Protein AF-0000000087793304 (afdb_homodimer)

Sequence (376 aa):
MNSVDLSAFDTGDYNPHRGFFIRSLWFIINALLLQNPLNPSSKIKIIVLRLFGAKVGQGVVLKPSINVKYPWLIEIGDYSWIGEHAWLDSLVSIKIGNNACLSQGVYLCTGNHDWSDPAFGYLLKPIIIGDGVWVGARATVLPGITLASHSIVAAGSVISKDTEPYGIYAGNPAIYVKQRHIKSAGRIMNSVDLSAFDTGDYNPHRGFFIRSLWFIINALLLQNPLNPSSKIKIIVLRLFGAKVGQGVVLKPSINVKYPWLIEIGDYSWIGEHAWLDSLVSIKIGNNACLSQGVYLCTGNHDWSDPAFGYLLKPIIIGDGVWVGARATVLPGITLASHSIVAAGSVISKDTEPYGIYAGNPAIYVKQRHIKSAGRI

Solvent-accessible surface area (backbone atoms only — not comparable to full-atom values): 18100 Å² total; per-residue (Å²): 132,62,65,55,38,50,82,62,47,58,70,76,86,68,68,80,87,62,54,70,66,60,50,51,51,45,52,51,48,39,38,63,50,32,40,24,71,85,40,70,56,32,65,61,44,49,54,52,35,42,76,54,49,21,46,70,44,56,73,51,43,45,40,33,25,25,44,65,68,35,42,59,34,35,35,37,27,39,48,18,38,39,24,39,46,18,32,44,39,26,74,40,45,34,39,36,27,34,48,17,36,38,28,40,40,21,34,41,35,14,66,46,59,35,80,36,40,24,34,51,33,77,45,73,29,44,33,38,38,25,41,43,18,36,38,25,40,47,14,37,39,40,51,55,29,40,41,27,43,41,15,33,40,34,61,60,13,30,39,80,61,64,49,52,66,24,27,29,26,44,39,50,67,36,40,85,75,52,76,59,83,80,78,73,81,69,78,126,133,90,66,79,38,71,88,63,46,55,71,76,88,68,68,82,86,64,56,69,67,59,51,53,52,45,54,53,48,40,51,65,52,32,40,25,63,79,40,68,55,31,65,61,45,50,53,53,34,42,75,53,51,22,45,69,45,57,73,50,44,45,42,33,24,24,43,65,69,35,42,59,35,35,36,38,28,38,28,18,37,41,25,40,46,18,32,45,40,26,75,41,44,36,40,37,27,36,27,18,35,39,28,38,41,20,35,41,37,14,67,45,59,35,88,86,38,44,34,48,31,79,43,73,28,44,33,39,38,25,40,30,18,36,37,24,40,47,15,36,40,39,53,54,29,39,40,26,43,41,14,34,40,35,59,59,12,31,38,83,61,64,51,51,65,24,29,28,29,44,16,76,68,37,38,84,75,52,77,60,64,46,42,72,71,73,77,123

Nearest PDB structures (foldseek):
  3vbn-assembly1_E  TM=8.320E-01  e=3.849E-09  Bacillus cereus SJ1
  3vbp-assembly1_E  TM=8.388E-01  e=2.949E-08  Bacillus cereus SJ1
  3vbk-assembly1_E  TM=8.078E-01  e=9.035E-08  Bacillus cereus SJ1
  3vbm-assembly1_A  TM=8.382E-01  e=2.913E-07  Bacillus cereus SJ1
  3mqg-assembly1_B  TM=5.960E-01  e=5.099E-07  Bordetella petrii DSM 12804

pLDDT: mean 96.72, std 7.48, range [27.3, 99.0]

InterPro domains:
  IPR001451 Hexapeptide repeat [PF00132] (127-160)
  IPR011004 Trimeric LpxA-like superfamily [SSF51161] (19-181)
  IPR051159 Hexapeptide-repeat containing acetyltransferases [PTHR23416] (54-182)

Foldseek 3Di:
DDAADQVLADAPPQDLPDDPVLQVVVVVCQVPAAQDQVHADQVVVVVVLVVQQAAAEAQEGEGHREAERRSNQEYAEYNEYAEANEYHDPSHHEYAYAQEYEYAQEYEEQWAFDPVDSNGYIDGAYEYHYALEYEEHNEYEYHNEYEYANEYEYHPEYEDYYDDHQFYWYDDPTDTDDGHDDDDPPDD/DDAADQVLADAPPQDQPDDDVLQVVVVVCQVPAAQDQVHADQVVVVVVLVVQQAAAEALEEEGHREAERRSNQEYAEYNEYAEANEYHDPSHHEYAYALEYHYAQEYEEQWAFDPVDSNGYIDGAYEYHYALEYEEHNEYEYHNEYEYANEYEYHNEYEDYYDDHQFYWYHDPTDTDDGHDDDDPPDD

Radius of gyration: 21.65 Å; Cα contacts (8 Å, |Δi|>4): 1066; chains: 2; bounding box: 66×62×48 Å

Structure (mmCIF, N/CA/C/O backbone):
data_AF-0000000087793304-model_v1
#
loop_
_entity.id
_entity.type
_entity.pdbx_description
1 polymer 'Putative colanic acid biosynthesis acetyltransferase WcaF'
#
loop_
_atom_site.group_PDB
_atom_site.id
_atom_site.type_symbol
_atom_site.label_atom_id
_atom_site.label_alt_id
_atom_site.label_comp_id
_atom_site.label_asym_id
_atom_site.label_entity_id
_atom_site.label_seq_id
_atom_site.pdbx_PDB_ins_code
_atom_site.Cartn_x
_atom_site.Cartn_y
_atom_site.Cartn_z
_atom_site.occupancy
_atom_site.B_iso_or_equiv
_atom_site.auth_seq_id
_atom_site.auth_comp_id
_atom_site.auth_asym_id
_atom_site.auth_atom_id
_atom_site.pdbx_PDB_model_num
ATOM 1 N N . MET A 1 1 ? 18.031 1.744 23.672 1 85.38 1 MET A N 1
ATOM 2 C CA . MET A 1 1 ? 17.516 0.796 22.688 1 85.38 1 MET A CA 1
ATOM 3 C C . MET A 1 1 ? 18.125 1.052 21.312 1 85.38 1 MET A C 1
ATOM 5 O O . MET A 1 1 ? 18.453 2.191 20.969 1 85.38 1 MET A O 1
ATOM 9 N N . ASN A 1 2 ? 18.438 -0.044 20.609 1 91.81 2 ASN A N 1
ATOM 10 C CA . ASN A 1 2 ? 19.062 0.063 19.312 1 91.81 2 ASN A CA 1
ATOM 11 C C . ASN A 1 2 ? 18.141 0.735 18.297 1 91.81 2 ASN A C 1
ATOM 13 O O . ASN A 1 2 ? 16.922 0.761 18.484 1 91.81 2 ASN A O 1
ATOM 17 N N . SER A 1 3 ? 18.797 1.338 17.344 1 95.19 3 SER A N 1
ATOM 18 C CA . SER A 1 3 ? 18.031 2.104 16.375 1 95.19 3 SER A CA 1
ATOM 19 C C . SER A 1 3 ? 18.125 1.494 14.977 1 95.19 3 SER A C 1
ATOM 21 O O . SER A 1 3 ? 19.094 0.775 14.68 1 95.19 3 SER A O 1
ATOM 23 N N . VAL A 1 4 ? 17.141 1.76 14.109 1 96.25 4 VAL A N 1
ATOM 24 C CA . VAL A 1 4 ? 17.188 1.414 12.688 1 96.25 4 VAL A CA 1
ATOM 25 C C . VAL A 1 4 ? 18.016 2.445 11.93 1 96.25 4 VAL A C 1
ATOM 27 O O . VAL A 1 4 ? 18 3.635 12.258 1 96.25 4 VAL A O 1
ATOM 30 N N . ASP A 1 5 ? 18.75 2.041 10.961 1 96.69 5 ASP A N 1
ATOM 31 C CA . ASP A 1 5 ? 19.547 2.881 10.055 1 96.69 5 ASP A CA 1
ATOM 32 C C . ASP A 1 5 ? 19.281 2.514 8.602 1 96.69 5 ASP A C 1
ATOM 34 O O . ASP A 1 5 ? 19.938 1.619 8.055 1 96.69 5 ASP A O 1
ATOM 38 N N . LEU A 1 6 ? 18.406 3.26 7.969 1 96.62 6 LEU A N 1
ATOM 39 C CA . LEU A 1 6 ? 17.984 2.918 6.609 1 96.62 6 LEU A CA 1
ATOM 40 C C . LEU A 1 6 ? 19.094 3.252 5.609 1 96.62 6 LEU A C 1
ATOM 42 O O . LEU A 1 6 ? 19.062 2.77 4.473 1 96.62 6 LEU A O 1
ATOM 46 N N . SER A 1 7 ? 20.078 4.102 5.984 1 95.94 7 SER A N 1
ATOM 47 C CA . SER A 1 7 ? 21.203 4.387 5.109 1 95.94 7 SER A CA 1
ATOM 48 C C . SER A 1 7 ? 22.094 3.16 4.934 1 95.94 7 SER A C 1
ATOM 50 O O . SER A 1 7 ? 22.891 3.094 4 1 95.94 7 SER A O 1
ATOM 52 N N . ALA A 1 8 ? 21.953 2.199 5.855 1 95 8 ALA A N 1
ATOM 53 C CA . ALA A 1 8 ? 22.766 0.987 5.832 1 95 8 ALA A CA 1
ATOM 54 C C . ALA A 1 8 ? 22.062 -0.133 5.07 1 95 8 ALA A C 1
ATOM 56 O O . ALA A 1 8 ? 22.609 -1.235 4.941 1 95 8 ALA A O 1
ATOM 57 N N . PHE A 1 9 ? 20.938 0.071 4.512 1 95.06 9 PHE A N 1
ATOM 58 C CA . PHE A 1 9 ? 20.188 -0.951 3.789 1 95.06 9 PHE A CA 1
ATOM 59 C C . PHE A 1 9 ? 20.969 -1.422 2.561 1 95.06 9 PHE A C 1
ATOM 61 O O . PHE A 1 9 ? 21.531 -0.609 1.829 1 95.06 9 PHE A O 1
ATOM 68 N N . ASP A 1 10 ? 20.922 -2.727 2.406 1 89.5 10 ASP A N 1
ATOM 69 C CA . ASP A 1 10 ? 21.422 -3.355 1.188 1 89.5 10 ASP A CA 1
ATOM 70 C C . ASP A 1 10 ? 20.562 -4.559 0.799 1 89.5 10 ASP A C 1
ATOM 72 O O . ASP A 1 10 ? 19.953 -5.195 1.659 1 89.5 10 ASP A O 1
ATOM 76 N N . THR A 1 11 ? 20.562 -4.859 -0.452 1 89.5 11 THR A N 1
ATOM 77 C CA . THR A 1 11 ? 19.656 -5.887 -0.961 1 89.5 11 THR A CA 1
ATOM 78 C C . THR A 1 11 ? 20.219 -7.281 -0.691 1 89.5 11 THR A C 1
ATOM 80 O O . THR A 1 11 ? 19.562 -8.281 -0.964 1 89.5 11 THR A O 1
ATOM 83 N N . GLY A 1 12 ? 21.328 -7.305 -0.126 1 90.75 12 GLY A N 1
ATOM 84 C CA . GLY A 1 12 ? 21.938 -8.586 0.152 1 90.75 12 GLY A CA 1
ATOM 85 C C . GLY A 1 12 ? 22.062 -9.477 -1.073 1 90.75 12 GLY A C 1
ATOM 86 O O . GLY A 1 12 ? 22.578 -9.047 -2.109 1 90.75 12 GLY A O 1
ATOM 87 N N . ASP A 1 13 ? 21.562 -10.664 -0.943 1 90.75 13 ASP A N 1
ATOM 88 C CA . ASP A 1 13 ? 21.688 -11.633 -2.023 1 90.75 13 ASP A CA 1
ATOM 89 C C . ASP A 1 13 ? 20.453 -11.617 -2.924 1 90.75 13 ASP A C 1
ATOM 91 O O . ASP A 1 13 ? 20.266 -12.516 -3.746 1 90.75 13 ASP A O 1
ATOM 95 N N . TYR A 1 14 ? 19.688 -10.578 -2.799 1 93.88 14 TYR A N 1
ATOM 96 C CA . TYR A 1 14 ? 18.484 -10.508 -3.613 1 93.88 14 TYR A CA 1
ATOM 97 C C . TYR A 1 14 ? 18.828 -10.445 -5.098 1 93.88 14 TYR A C 1
ATOM 99 O O . TYR A 1 14 ? 19.719 -9.703 -5.5 1 93.88 14 TYR A O 1
ATOM 107 N N . ASN A 1 15 ? 18.125 -11.227 -5.887 1 93.81 15 ASN A N 1
ATOM 108 C CA . ASN A 1 15 ? 18.266 -11.289 -7.34 1 93.81 15 ASN A CA 1
ATOM 109 C C . ASN A 1 15 ? 16.906 -11.148 -8.031 1 93.81 15 ASN A C 1
ATOM 111 O O . ASN A 1 15 ? 16.078 -12.047 -7.953 1 93.81 15 ASN A O 1
ATOM 115 N N . PRO A 1 16 ? 16.719 -10.055 -8.75 1 94.94 16 PRO A N 1
ATOM 116 C CA . PRO A 1 16 ? 15.453 -9.875 -9.477 1 94.94 16 PRO A CA 1
ATOM 117 C C . PRO A 1 16 ? 15.344 -10.781 -10.703 1 94.94 16 PRO A C 1
ATOM 119 O O . PRO A 1 16 ? 14.297 -10.812 -11.359 1 94.94 16 PRO A O 1
ATOM 122 N N . HIS A 1 17 ? 16.359 -11.508 -11.078 1 96.69 17 HIS A N 1
ATOM 123 C CA . HIS A 1 17 ? 16.406 -12.57 -12.078 1 96.69 17 HIS A CA 1
ATOM 124 C C . HIS A 1 17 ? 16.5 -11.992 -13.492 1 96.69 17 HIS A C 1
ATOM 126 O O . HIS A 1 17 ? 16.672 -12.734 -14.461 1 96.69 17 HIS A O 1
ATOM 132 N N . ARG A 1 18 ? 16.266 -10.727 -13.711 1 97.56 18 ARG A N 1
ATOM 133 C CA . ARG A 1 18 ? 16.5 -10.047 -14.984 1 97.56 18 ARG A CA 1
ATOM 134 C C . ARG A 1 18 ? 17.344 -8.797 -14.797 1 97.56 18 ARG A C 1
ATOM 136 O O . ARG A 1 18 ? 17.344 -8.195 -13.727 1 97.56 18 ARG A O 1
ATOM 143 N N . GLY A 1 19 ? 18.031 -8.453 -15.891 1 96.94 19 GLY A N 1
ATOM 144 C CA . GLY A 1 19 ? 18.922 -7.305 -15.836 1 96.94 19 GLY A CA 1
ATOM 145 C C . GLY A 1 19 ? 18.188 -5.977 -15.859 1 96.94 19 GLY A C 1
ATOM 146 O O . GLY A 1 19 ? 16.969 -5.945 -16.016 1 96.94 19 GLY A O 1
ATOM 147 N N . PHE A 1 20 ? 19 -4.957 -15.703 1 96.31 20 PHE A N 1
ATOM 148 C CA . PHE A 1 20 ? 18.484 -3.594 -15.562 1 96.31 20 PHE A CA 1
ATOM 149 C C . PHE A 1 20 ? 17.656 -3.197 -16.781 1 96.31 20 PHE A C 1
ATOM 151 O O . PHE A 1 20 ? 16.594 -2.602 -16.641 1 96.31 20 PHE A O 1
ATOM 158 N N . PHE A 1 21 ? 18.062 -3.506 -17.891 1 97.69 21 PHE A N 1
ATOM 159 C CA . PHE A 1 21 ? 17.406 -3.072 -19.125 1 97.69 21 PHE A CA 1
ATOM 160 C C . PHE A 1 21 ? 16.031 -3.691 -19.25 1 97.69 21 PHE A C 1
ATOM 162 O O . PHE A 1 21 ? 15.055 -2.998 -19.547 1 97.69 21 PHE A O 1
ATOM 169 N N . ILE A 1 22 ? 15.945 -4.996 -18.969 1 98.25 22 ILE A N 1
ATOM 170 C CA . ILE A 1 22 ? 14.672 -5.691 -19.062 1 98.25 22 ILE A CA 1
ATOM 171 C C . ILE A 1 22 ? 13.719 -5.18 -18 1 98.25 22 ILE A C 1
ATOM 173 O O . ILE A 1 22 ? 12.523 -4.992 -18.25 1 98.25 22 ILE A O 1
ATOM 177 N N . ARG A 1 23 ? 14.281 -4.934 -16.844 1 97.94 23 ARG A N 1
ATOM 178 C CA . ARG A 1 23 ? 13.461 -4.422 -15.742 1 97.94 23 ARG A CA 1
ATOM 179 C C . ARG A 1 23 ? 12.945 -3.021 -16.062 1 97.94 23 ARG A C 1
ATOM 181 O O . ARG A 1 23 ? 11.789 -2.697 -15.758 1 97.94 23 ARG A O 1
ATOM 188 N N . SER A 1 24 ? 13.758 -2.188 -16.672 1 97.75 24 SER A N 1
ATOM 189 C CA . SER A 1 24 ? 13.352 -0.833 -17.031 1 97.75 24 SER A CA 1
ATOM 190 C C . SER A 1 24 ? 12.305 -0.851 -18.141 1 97.75 24 SER A C 1
ATOM 192 O O . SER A 1 24 ? 11.336 -0.09 -18.094 1 97.75 24 SER A O 1
ATOM 194 N N . LEU A 1 25 ? 12.547 -1.703 -19.109 1 98.31 25 LEU A N 1
ATOM 195 C CA . LEU A 1 25 ? 11.57 -1.841 -20.172 1 98.31 25 LEU A CA 1
ATOM 196 C C . LEU A 1 25 ? 10.219 -2.295 -19.625 1 98.31 25 LEU A C 1
ATOM 198 O O . LEU A 1 25 ? 9.18 -1.763 -20.016 1 98.31 25 LEU A O 1
ATOM 202 N N . TRP A 1 26 ? 10.289 -3.236 -18.734 1 98.56 26 TRP A N 1
ATOM 203 C CA . TRP A 1 26 ? 9.047 -3.703 -18.141 1 98.56 26 TRP A CA 1
ATOM 204 C C . TRP A 1 26 ? 8.359 -2.586 -17.359 1 98.56 26 TRP A C 1
ATOM 206 O O . TRP A 1 26 ? 7.137 -2.438 -17.422 1 98.56 26 TRP A O 1
ATOM 216 N N . PHE A 1 27 ? 9.148 -1.869 -16.641 1 98.38 27 PHE A N 1
ATOM 217 C CA . PHE A 1 27 ? 8.602 -0.76 -15.859 1 98.38 27 PHE A CA 1
ATOM 218 C C . PHE A 1 27 ? 7.746 0.144 -16.734 1 98.38 27 PHE A C 1
ATOM 220 O O . PHE A 1 27 ? 6.617 0.478 -16.375 1 98.38 27 PHE A O 1
ATOM 227 N N . ILE A 1 28 ? 8.18 0.501 -17.875 1 98.06 28 ILE A N 1
ATOM 228 C CA . ILE A 1 28 ? 7.496 1.394 -18.812 1 98.06 28 ILE A CA 1
ATOM 229 C C . ILE A 1 28 ? 6.27 0.695 -19.391 1 98.06 28 ILE A C 1
ATOM 231 O O . ILE A 1 28 ? 5.18 1.271 -19.422 1 98.06 28 ILE A O 1
ATOM 235 N N . ILE A 1 29 ? 6.43 -0.543 -19.812 1 98.31 29 ILE A N 1
ATOM 236 C CA . ILE A 1 29 ? 5.348 -1.303 -20.422 1 98.31 29 ILE A CA 1
ATOM 237 C C . ILE A 1 29 ? 4.23 -1.521 -19.406 1 98.31 29 ILE A C 1
ATOM 239 O O . ILE A 1 29 ? 3.049 -1.408 -19.75 1 98.31 29 ILE A O 1
ATOM 243 N N . ASN A 1 30 ? 4.66 -1.855 -18.188 1 98.44 30 ASN A N 1
ATOM 244 C CA . ASN A 1 30 ? 3.676 -2.02 -17.125 1 98.44 30 ASN A CA 1
ATOM 245 C C . ASN A 1 30 ? 2.844 -0.754 -16.922 1 98.44 30 ASN A C 1
ATOM 247 O O . ASN A 1 30 ? 1.617 -0.82 -16.844 1 98.44 30 ASN A O 1
ATOM 251 N N . ALA A 1 31 ? 3.477 0.34 -16.844 1 97.38 31 ALA A N 1
ATOM 252 C CA . ALA A 1 31 ? 2.809 1.622 -16.641 1 97.38 31 ALA A CA 1
ATOM 253 C C . ALA A 1 31 ? 1.866 1.942 -17.797 1 97.38 31 ALA A C 1
ATOM 255 O O . ALA A 1 31 ? 0.743 2.402 -17.578 1 97.38 31 ALA A O 1
ATOM 256 N N . LEU A 1 32 ? 2.188 1.629 -18.984 1 97.38 32 LEU A N 1
ATOM 257 C CA . LEU A 1 32 ? 1.468 2.064 -20.172 1 97.38 32 LEU A CA 1
ATOM 258 C C . LEU A 1 32 ? 0.336 1.101 -20.516 1 97.38 32 LEU A C 1
ATOM 260 O O . LEU A 1 32 ? -0.722 1.52 -20.984 1 97.38 32 LEU A O 1
ATOM 264 N N . LEU A 1 33 ? 0.544 -0.168 -20.219 1 97.56 33 LEU A N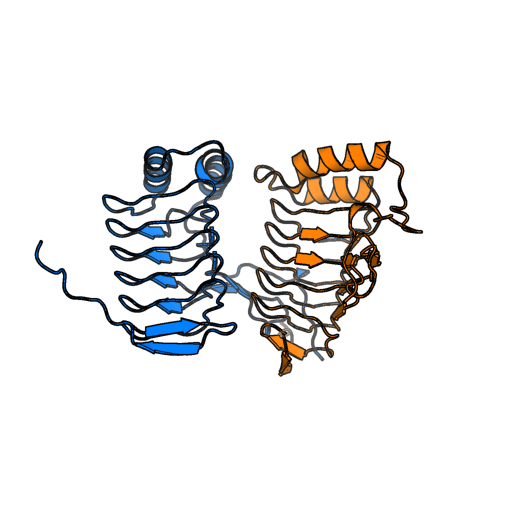 1
ATOM 265 C CA . LEU A 1 33 ? -0.394 -1.126 -20.797 1 97.56 33 LEU A CA 1
ATOM 266 C C . LEU A 1 33 ? -1.174 -1.846 -19.688 1 97.56 33 LEU A C 1
ATOM 268 O O . LEU A 1 33 ? -2.279 -2.336 -19.938 1 97.56 33 LEU A O 1
ATOM 272 N N . LEU A 1 34 ? -0.546 -2.012 -18.547 1 98.06 34 LEU A N 1
ATOM 273 C CA . LEU A 1 34 ? -1.256 -2.74 -17.5 1 98.06 34 LEU A CA 1
ATOM 274 C C . LEU A 1 34 ? -1.925 -1.776 -16.516 1 98.06 34 LEU A C 1
ATOM 276 O O . LEU A 1 34 ? -3.129 -1.874 -16.266 1 98.06 34 LEU A O 1
ATOM 280 N N . GLN A 1 35 ? -1.166 -0.821 -16.094 1 97.5 35 GLN A N 1
ATOM 281 C CA . GLN A 1 35 ? -1.684 0.086 -15.07 1 97.5 35 GLN A CA 1
ATOM 282 C C . GLN A 1 35 ? -2.59 1.147 -15.695 1 97.5 35 GLN A C 1
ATOM 284 O O . GLN A 1 35 ? -3.395 1.766 -14.992 1 97.5 35 GLN A O 1
ATOM 289 N N . ASN A 1 36 ? -2.498 1.395 -16.969 1 96 36 ASN A N 1
ATOM 290 C CA . ASN A 1 36 ? -3.277 2.42 -17.656 1 96 36 ASN A CA 1
ATOM 291 C C . ASN A 1 36 ? -4.75 2.029 -17.75 1 96 36 ASN A C 1
ATOM 293 O O . ASN A 1 36 ? -5.082 1.004 -18.359 1 96 36 ASN A O 1
ATOM 297 N N . PRO A 1 37 ? -5.625 2.879 -17.219 1 94.62 37 PRO A N 1
ATOM 298 C CA . PRO A 1 37 ? -7.051 2.539 -17.234 1 94.62 37 PRO A CA 1
ATOM 299 C C . PRO A 1 37 ? -7.656 2.596 -18.625 1 94.62 37 PRO A C 1
ATOM 301 O O . PRO A 1 37 ? -8.758 2.092 -18.844 1 94.62 37 PRO A O 1
ATOM 304 N N . LEU A 1 38 ? -7.039 3.115 -19.484 1 94.94 38 LEU A N 1
ATOM 305 C CA . LEU A 1 38 ? -7.562 3.252 -20.828 1 94.94 38 LEU A CA 1
ATOM 306 C C . LEU A 1 38 ? -7.465 1.931 -21.594 1 94.94 38 LEU A C 1
ATOM 308 O O . LEU A 1 38 ? -8.094 1.762 -22.641 1 94.94 38 LEU A O 1
ATOM 312 N N . ASN A 1 39 ? -6.672 0.965 -21.094 1 95.5 39 ASN A N 1
ATOM 313 C CA . ASN A 1 39 ? -6.539 -0.342 -21.734 1 95.5 39 ASN A CA 1
ATOM 314 C C . ASN A 1 39 ? -7.512 -1.355 -21.141 1 95.5 39 ASN A C 1
ATOM 316 O O . ASN A 1 39 ? -7.223 -1.969 -20.109 1 95.5 39 ASN A O 1
ATOM 320 N N . PRO A 1 40 ? -8.594 -1.603 -21.797 1 93.69 40 PRO A N 1
ATOM 321 C CA . PRO A 1 40 ? -9.562 -2.559 -21.25 1 93.69 40 PRO A CA 1
ATOM 322 C C . PRO A 1 40 ? -9.297 -3.992 -21.703 1 93.69 40 PRO A C 1
ATOM 324 O O . PRO A 1 40 ? -9.922 -4.93 -21.203 1 93.69 40 PRO A O 1
ATOM 327 N N . SER A 1 41 ? -8.383 -4.25 -22.562 1 97.38 41 SER A N 1
ATOM 328 C CA . SER A 1 41 ? -8.234 -5.539 -23.219 1 97.38 41 SER A CA 1
ATOM 329 C C . SER A 1 41 ? -7.438 -6.516 -22.359 1 97.38 41 SER A C 1
ATOM 331 O O . SER A 1 41 ? -6.25 -6.301 -22.109 1 97.38 41 SER A O 1
ATOM 333 N N . SER A 1 42 ? -7.996 -7.598 -21.984 1 98.12 42 SER A N 1
ATOM 334 C CA . SER A 1 42 ? -7.332 -8.703 -21.297 1 98.12 42 SER A CA 1
ATOM 335 C C . SER A 1 42 ? -6.309 -9.383 -22.188 1 98.12 42 SER A C 1
ATOM 337 O O . SER A 1 42 ? -5.219 -9.734 -21.75 1 98.12 42 SER A O 1
ATOM 339 N N . LYS A 1 43 ? -6.66 -9.555 -23.391 1 98.31 43 LYS A N 1
ATOM 340 C CA . LYS A 1 43 ? -5.805 -10.258 -24.344 1 98.31 43 LYS A CA 1
ATOM 341 C C . LYS A 1 43 ? -4.453 -9.57 -24.484 1 98.31 43 LYS A C 1
ATOM 343 O O . LYS A 1 43 ? -3.408 -10.227 -24.453 1 98.31 43 LYS A O 1
ATOM 348 N N . ILE A 1 44 ? -4.477 -8.258 -24.641 1 98.5 44 ILE A N 1
ATOM 349 C CA . ILE A 1 44 ? -3.244 -7.492 -24.781 1 98.5 44 ILE A CA 1
ATOM 350 C C . ILE A 1 44 ? -2.391 -7.652 -23.531 1 98.5 44 ILE A C 1
ATOM 352 O O . ILE A 1 44 ? -1.18 -7.871 -23.625 1 98.5 44 ILE A O 1
ATOM 356 N N . LYS A 1 45 ? -2.988 -7.59 -22.406 1 98.75 45 LYS A N 1
ATOM 357 C CA . LYS A 1 45 ? -2.256 -7.73 -21.141 1 98.75 45 LYS A CA 1
ATOM 358 C C . LYS A 1 45 ? -1.634 -9.117 -21.031 1 98.75 45 LYS A C 1
ATOM 360 O O . LYS A 1 45 ? -0.487 -9.258 -20.594 1 98.75 45 LYS A O 1
ATOM 365 N N . ILE A 1 46 ? -2.344 -10.109 -21.422 1 98.81 46 ILE A N 1
ATOM 366 C CA . ILE A 1 46 ? -1.87 -11.484 -21.328 1 98.81 46 ILE A CA 1
ATOM 367 C C . ILE A 1 46 ? -0.673 -11.672 -22.266 1 98.81 46 ILE A C 1
ATOM 369 O O . ILE A 1 46 ? 0.334 -12.273 -21.875 1 98.81 46 ILE A O 1
ATOM 373 N N . ILE A 1 47 ? -0.822 -11.156 -23.5 1 98.69 47 ILE A N 1
ATOM 374 C CA . ILE A 1 47 ? 0.258 -11.266 -24.484 1 98.69 47 ILE A CA 1
ATOM 375 C C . ILE A 1 47 ? 1.523 -10.617 -23.922 1 98.69 47 ILE A C 1
ATOM 377 O O . ILE A 1 47 ? 2.605 -11.203 -23.984 1 98.69 47 ILE A O 1
ATOM 381 N N . VAL A 1 48 ? 1.367 -9.477 -23.375 1 98.62 48 VAL A N 1
ATOM 382 C CA . VAL A 1 48 ? 2.494 -8.719 -22.828 1 98.62 48 VAL A CA 1
ATOM 383 C C . VAL A 1 48 ? 3.111 -9.477 -21.656 1 98.62 48 VAL A C 1
ATOM 385 O O . VAL A 1 48 ? 4.336 -9.586 -21.562 1 98.62 48 VAL A O 1
ATOM 388 N N . LEU A 1 49 ? 2.34 -9.984 -20.75 1 98.88 49 LEU A N 1
ATOM 389 C CA . LEU A 1 49 ? 2.818 -10.75 -19.609 1 98.88 49 LEU A CA 1
ATOM 390 C C . LEU A 1 49 ? 3.604 -11.977 -20.062 1 98.88 49 LEU A C 1
ATOM 392 O O . LEU A 1 49 ? 4.691 -12.242 -19.547 1 98.88 49 LEU A O 1
ATOM 396 N N . ARG A 1 50 ? 3.086 -12.672 -21 1 98.88 50 ARG A N 1
ATOM 397 C CA . ARG A 1 50 ? 3.768 -13.859 -21.516 1 98.88 50 ARG A CA 1
ATOM 398 C C . ARG A 1 50 ? 5.094 -13.484 -22.172 1 98.88 50 ARG A C 1
ATOM 400 O O . ARG A 1 50 ? 6.094 -14.18 -22 1 98.88 50 ARG A O 1
ATOM 407 N N . LEU A 1 51 ? 5.031 -12.398 -22.953 1 98.81 51 LEU A N 1
ATOM 408 C CA . LEU A 1 51 ? 6.234 -11.938 -23.625 1 98.81 51 LEU A CA 1
ATOM 409 C C . LEU A 1 51 ? 7.348 -11.648 -22.625 1 98.81 51 LEU A C 1
ATOM 411 O O . LEU A 1 51 ? 8.523 -11.859 -22.922 1 98.81 51 LEU A O 1
ATOM 415 N N . PHE A 1 52 ? 6.961 -11.297 -21.422 1 98.75 52 PHE A N 1
ATOM 416 C CA . PHE A 1 52 ? 7.965 -10.938 -20.422 1 98.75 52 PHE A CA 1
ATOM 417 C C . PHE A 1 52 ? 8.188 -12.094 -19.453 1 98.75 52 PHE A C 1
ATOM 419 O O . PHE A 1 52 ? 8.797 -11.906 -18.406 1 98.75 52 PHE A O 1
ATOM 426 N N . GLY A 1 53 ? 7.574 -13.242 -19.688 1 98.75 53 GLY A N 1
ATOM 427 C CA . GLY A 1 53 ? 8.031 -14.438 -19 1 98.75 53 GLY A CA 1
ATOM 428 C C . GLY A 1 53 ? 6.988 -15.023 -18.062 1 98.75 53 GLY A C 1
ATOM 429 O O . GLY A 1 53 ? 7.215 -16.062 -17.453 1 98.75 53 GLY A O 1
ATOM 430 N N . ALA A 1 54 ? 5.906 -14.414 -17.938 1 98.94 54 ALA A N 1
ATOM 431 C CA . ALA A 1 54 ? 4.848 -14.984 -17.109 1 98.94 54 ALA A CA 1
ATOM 432 C C . ALA A 1 54 ? 4.266 -16.234 -17.75 1 98.94 54 ALA A C 1
ATOM 434 O O . ALA A 1 54 ? 4.227 -16.359 -18.969 1 98.94 54 ALA A O 1
ATOM 435 N N . LYS A 1 55 ? 3.871 -17.172 -16.891 1 98.94 55 LYS A N 1
ATOM 436 C CA . LYS A 1 55 ? 3.078 -18.312 -17.328 1 98.94 55 LYS A CA 1
ATOM 437 C C . LYS A 1 55 ? 1.593 -18.094 -17.062 1 98.94 55 LYS A C 1
ATOM 439 O O . LYS A 1 55 ? 1.158 -18.078 -15.914 1 98.94 55 LYS A O 1
ATOM 444 N N . VAL A 1 56 ? 0.847 -17.938 -18.172 1 98.94 56 VAL A N 1
ATOM 445 C CA . VAL A 1 56 ? -0.577 -17.625 -18.062 1 98.94 56 VAL A CA 1
ATOM 446 C C . VAL A 1 56 ? -1.389 -18.672 -18.828 1 98.94 56 VAL A C 1
ATOM 448 O O . VAL A 1 56 ? -1.17 -18.891 -20.016 1 98.94 56 VAL A O 1
ATOM 451 N N . GLY A 1 57 ? -2.26 -19.312 -18.094 1 98.88 57 GLY A N 1
ATOM 452 C CA . GLY A 1 57 ? -3.059 -20.391 -18.656 1 98.88 57 GLY A CA 1
ATOM 453 C C . GLY A 1 57 ? -4.148 -19.891 -19.594 1 98.88 57 GLY A C 1
ATOM 454 O O . GLY A 1 57 ? -4.148 -18.719 -19.984 1 98.88 57 GLY A O 1
ATOM 455 N N . GLN A 1 58 ? -5.07 -20.797 -19.953 1 98.69 58 GLN A N 1
ATOM 456 C CA . GLN A 1 58 ? -6.176 -20.484 -20.859 1 98.69 58 GLN A CA 1
ATOM 457 C C . GLN A 1 58 ? -7.34 -19.859 -20.109 1 98.69 58 GLN A C 1
ATOM 459 O O . GLN A 1 58 ? -7.555 -20.141 -18.922 1 98.69 58 GLN A O 1
ATOM 464 N N . GLY A 1 59 ? -8.008 -18.938 -20.797 1 98.75 59 GLY A N 1
ATOM 465 C CA . GLY A 1 59 ? -9.258 -18.406 -20.281 1 98.75 59 GLY A CA 1
ATOM 466 C C . GLY A 1 59 ? -9.062 -17.453 -19.125 1 98.75 59 GLY A C 1
ATOM 467 O O . GLY A 1 59 ? -10.016 -17.141 -18.391 1 98.75 59 GLY A O 1
ATOM 468 N N . VAL A 1 60 ? -7.906 -17 -18.906 1 98.88 60 VAL A N 1
ATOM 469 C CA . VAL A 1 60 ? -7.613 -16.031 -17.844 1 98.88 60 VAL A CA 1
ATOM 470 C C . VAL A 1 60 ? -8.18 -14.664 -18.219 1 98.88 60 VAL A C 1
ATOM 472 O O . VAL A 1 60 ? -8.117 -14.25 -19.375 1 98.88 60 VAL A O 1
ATOM 475 N N . VAL A 1 61 ? -8.742 -13.945 -17.25 1 98.88 61 VAL A N 1
ATOM 476 C CA . VAL A 1 61 ? -9.281 -12.609 -17.453 1 98.88 61 VAL A CA 1
ATOM 477 C C . VAL A 1 61 ? -8.523 -11.609 -16.578 1 98.88 61 VAL A C 1
ATOM 479 O O . VAL A 1 61 ? -8.453 -11.773 -15.352 1 98.88 61 VAL A O 1
ATOM 482 N N . LEU A 1 62 ? -7.953 -10.609 -17.156 1 98.81 62 LEU A N 1
ATOM 483 C CA . LEU A 1 62 ? -7.262 -9.523 -16.469 1 98.81 62 LEU A CA 1
ATOM 484 C C . LEU A 1 62 ? -8.016 -8.203 -16.656 1 98.81 62 LEU A C 1
ATOM 486 O O . LEU A 1 62 ? -8.164 -7.719 -17.781 1 98.81 62 LEU A O 1
ATOM 490 N N . LYS A 1 63 ? -8.461 -7.621 -15.602 1 98.62 63 LYS A N 1
ATOM 491 C CA . LYS A 1 63 ? -9.227 -6.379 -15.641 1 98.62 63 LYS A CA 1
ATOM 492 C C . LYS A 1 63 ? -8.297 -5.168 -15.734 1 98.62 63 LYS A C 1
ATOM 494 O O . LYS A 1 63 ? -7.074 -5.312 -15.703 1 98.62 63 LYS A O 1
ATOM 499 N N . PRO A 1 64 ? -8.836 -4.059 -15.945 1 97.94 64 PRO A N 1
ATOM 500 C CA . PRO A 1 64 ? -7.996 -2.873 -16.141 1 97.94 64 PRO A CA 1
ATOM 501 C C . PRO A 1 64 ? -7.199 -2.498 -14.898 1 97.94 64 PRO A C 1
ATOM 503 O O . PRO A 1 64 ? -7.609 -2.82 -13.781 1 97.94 64 PRO A O 1
ATOM 506 N N . SER A 1 65 ? -6.059 -1.843 -15.055 1 98.19 65 SER A N 1
ATOM 507 C CA . SER A 1 65 ? -5.285 -1.126 -14.047 1 98.19 65 SER A CA 1
ATOM 508 C C . SER A 1 65 ? -4.652 -2.088 -13.047 1 98.19 65 SER A C 1
ATOM 510 O O . SER A 1 65 ? -4.578 -1.792 -11.852 1 98.19 65 SER A O 1
ATOM 512 N N . ILE A 1 66 ? -4.324 -3.236 -13.523 1 98.56 66 ILE A N 1
ATOM 513 C CA . ILE A 1 66 ? -3.564 -4.152 -12.68 1 98.56 66 ILE A CA 1
ATOM 514 C C . ILE A 1 66 ? -2.096 -3.738 -12.656 1 98.56 66 ILE A C 1
ATOM 516 O O . ILE A 1 66 ? -1.615 -3.086 -13.586 1 98.56 66 ILE A O 1
ATOM 520 N N . ASN A 1 67 ? -1.386 -4.027 -11.57 1 98.69 67 ASN A N 1
ATOM 521 C CA . ASN A 1 67 ? 0.037 -3.758 -11.398 1 98.69 67 ASN A CA 1
ATOM 522 C C . ASN A 1 67 ? 0.818 -5.039 -11.109 1 98.69 67 ASN A C 1
ATOM 524 O O . ASN A 1 67 ? 0.475 -5.789 -10.195 1 98.69 67 ASN A O 1
ATOM 528 N N . VAL A 1 68 ? 1.836 -5.324 -11.93 1 98.81 68 VAL A N 1
ATOM 529 C CA . VAL A 1 68 ? 2.686 -6.5 -11.766 1 98.81 68 VAL A CA 1
ATOM 530 C C . VAL A 1 68 ? 4.145 -6.07 -11.641 1 98.81 68 VAL A C 1
ATOM 532 O O . VAL A 1 68 ? 4.688 -5.438 -12.555 1 98.81 68 VAL A O 1
ATOM 535 N N . LYS A 1 69 ? 4.809 -6.43 -10.578 1 98.5 69 LYS A N 1
ATOM 536 C CA . LYS A 1 69 ? 6.191 -6.008 -10.383 1 98.5 69 LYS A CA 1
ATOM 537 C C . LYS A 1 69 ? 7.129 -6.723 -11.352 1 98.5 69 LYS A C 1
ATOM 539 O O . LYS A 1 69 ? 7.797 -6.082 -12.164 1 98.5 69 LYS A O 1
ATOM 544 N N . TYR A 1 70 ? 7.223 -8.078 -11.242 1 98.75 70 TYR A N 1
ATOM 545 C CA . TYR A 1 70 ? 8.062 -8.859 -12.141 1 98.75 70 TYR A CA 1
ATOM 546 C C . TYR A 1 70 ? 7.281 -10.016 -12.758 1 98.75 70 TYR A C 1
ATOM 548 O O . TYR A 1 70 ? 7.066 -11.039 -12.109 1 98.75 70 TYR A O 1
ATOM 556 N N . PRO A 1 71 ? 6.949 -9.867 -14.039 1 98.81 71 PRO A N 1
ATOM 557 C CA . PRO A 1 71 ? 6.086 -10.867 -14.664 1 98.81 71 PRO A CA 1
ATOM 558 C C . PRO A 1 71 ? 6.777 -12.219 -14.828 1 98.81 71 PRO A C 1
ATOM 560 O O . PRO A 1 71 ? 6.113 -13.258 -14.828 1 98.81 71 PRO A O 1
ATOM 563 N N . TRP A 1 72 ? 8.07 -12.25 -14.891 1 98.88 72 TRP A N 1
ATOM 564 C CA . TRP A 1 72 ? 8.789 -13.508 -15.078 1 98.88 72 TRP A CA 1
ATOM 565 C C . TRP A 1 72 ? 8.75 -14.352 -13.805 1 98.88 72 TRP A C 1
ATOM 567 O O . TRP A 1 72 ? 9.242 -15.484 -13.789 1 98.88 72 TRP A O 1
ATOM 577 N N . LEU A 1 73 ? 8.133 -13.883 -12.789 1 98.88 73 LEU A N 1
ATOM 578 C CA . LEU A 1 73 ? 8.008 -14.617 -11.531 1 98.88 73 LEU A CA 1
ATOM 579 C C . LEU A 1 73 ? 6.551 -14.992 -11.258 1 98.88 73 LEU A C 1
ATOM 581 O O . LEU A 1 73 ? 6.219 -15.461 -10.172 1 98.88 73 LEU A O 1
ATOM 585 N N . ILE A 1 74 ? 5.648 -14.852 -12.266 1 98.81 74 ILE A N 1
ATOM 586 C CA . ILE A 1 74 ? 4.215 -15.031 -12.07 1 98.81 74 ILE A CA 1
ATOM 587 C C . ILE A 1 74 ? 3.742 -16.25 -12.852 1 98.81 74 ILE A C 1
ATOM 589 O O . ILE A 1 74 ? 4.113 -16.438 -14.008 1 98.81 74 ILE A O 1
ATOM 593 N N . GLU A 1 75 ? 2.975 -17.078 -12.234 1 98.94 75 GLU A N 1
ATOM 594 C CA . GLU A 1 75 ? 2.219 -18.156 -12.852 1 98.94 75 GLU A CA 1
ATOM 595 C C . GLU A 1 75 ? 0.731 -18.047 -12.531 1 98.94 75 GLU A C 1
ATOM 597 O O . GLU A 1 75 ? 0.353 -17.922 -11.359 1 98.94 75 GLU A O 1
ATOM 602 N N . ILE A 1 76 ? -0.109 -18.047 -13.539 1 98.94 76 ILE A N 1
ATOM 603 C CA . ILE A 1 76 ? -1.559 -18.016 -13.383 1 98.94 76 ILE A CA 1
ATOM 604 C C . ILE A 1 76 ? -2.188 -19.203 -14.109 1 98.94 76 ILE A C 1
ATOM 606 O O . ILE A 1 76 ? -1.987 -19.375 -15.312 1 98.94 76 ILE A O 1
ATOM 610 N N . GLY A 1 77 ? -2.92 -19.984 -13.391 1 98.94 77 GLY A N 1
ATOM 611 C CA . GLY A 1 77 ? -3.566 -21.156 -13.953 1 98.94 77 GLY A CA 1
ATOM 612 C C . GLY A 1 77 ? -4.773 -20.828 -14.812 1 98.94 77 GLY A C 1
ATOM 613 O O . GLY A 1 77 ? -5.156 -19.656 -14.922 1 98.94 77 GLY A O 1
ATOM 614 N N . ASP A 1 78 ? -5.449 -21.859 -15.312 1 98.94 78 ASP A N 1
ATOM 615 C CA . ASP A 1 78 ? -6.543 -21.75 -16.281 1 98.94 78 ASP A CA 1
ATOM 616 C C . ASP A 1 78 ? -7.781 -21.125 -15.633 1 98.94 78 ASP A C 1
ATOM 618 O O . ASP A 1 78 ? -8.109 -21.438 -14.484 1 98.94 78 ASP A O 1
ATOM 622 N N . TYR A 1 79 ? -8.414 -20.125 -16.328 1 98.94 79 TYR A N 1
ATOM 623 C CA . TYR A 1 79 ? -9.75 -19.594 -16.062 1 98.94 79 TYR A CA 1
ATOM 624 C C . TYR A 1 79 ? -9.766 -18.766 -14.789 1 98.94 79 TYR A C 1
ATOM 626 O O . TYR A 1 79 ? -10.828 -18.547 -14.188 1 98.94 79 TYR A O 1
ATOM 634 N N . SER A 1 80 ? -8.625 -18.359 -14.359 1 98.94 80 SER A N 1
ATOM 635 C CA . SER A 1 80 ? -8.555 -17.484 -13.203 1 98.94 80 SER A CA 1
ATOM 636 C C . SER A 1 80 ? -8.797 -16.031 -13.594 1 98.94 80 SER A C 1
ATOM 638 O O . SER A 1 80 ? -8.562 -15.648 -14.742 1 98.94 80 SER A O 1
ATOM 640 N N . TRP A 1 81 ? -9.32 -15.227 -12.617 1 98.94 81 TRP A N 1
ATOM 641 C CA . TRP A 1 81 ? -9.672 -13.828 -12.836 1 98.94 81 TRP A CA 1
ATOM 642 C C . TRP A 1 81 ? -8.875 -12.914 -11.914 1 98.94 81 TRP A C 1
ATOM 644 O O . TRP A 1 81 ? -8.766 -13.18 -10.711 1 98.94 81 TRP A O 1
ATOM 654 N N . ILE A 1 82 ? -8.312 -11.867 -12.461 1 98.94 82 ILE A N 1
ATOM 655 C CA . ILE A 1 82 ? -7.641 -10.82 -11.695 1 98.94 82 ILE A CA 1
ATOM 656 C C . ILE A 1 82 ? -8.391 -9.508 -11.852 1 98.94 82 ILE A C 1
ATOM 658 O O . ILE A 1 82 ? -8.5 -8.969 -12.961 1 98.94 82 ILE A O 1
ATOM 662 N N . GLY A 1 83 ? -8.828 -8.961 -10.789 1 98.81 83 GLY A N 1
ATOM 663 C CA . GLY A 1 83 ? -9.719 -7.816 -10.789 1 98.81 83 GLY A CA 1
ATOM 664 C C . GLY A 1 83 ? -9 -6.492 -10.961 1 98.81 83 GLY A C 1
ATOM 665 O O . GLY A 1 83 ? -7.77 -6.445 -10.938 1 98.81 83 GLY A O 1
ATOM 666 N N . GLU A 1 84 ? -9.844 -5.473 -11.125 1 98.69 84 GLU A N 1
ATOM 667 C CA . GLU A 1 84 ? -9.344 -4.121 -11.352 1 98.69 84 GLU A CA 1
ATOM 668 C C . GLU A 1 84 ? -8.453 -3.664 -10.195 1 98.69 84 GLU A C 1
ATOM 670 O O . GLU A 1 84 ? -8.781 -3.889 -9.031 1 98.69 84 GLU A O 1
ATOM 675 N N . HIS A 1 85 ? -7.289 -3.086 -10.539 1 98.38 85 HIS A N 1
ATOM 676 C CA . HIS A 1 85 ? -6.387 -2.441 -9.594 1 98.38 85 HIS A CA 1
ATOM 677 C C . HIS A 1 85 ? -5.703 -3.467 -8.688 1 98.38 85 HIS A C 1
ATOM 679 O O . HIS A 1 85 ? -5.09 -3.105 -7.684 1 98.38 85 HIS A O 1
ATOM 685 N N . ALA A 1 86 ? -5.859 -4.75 -8.984 1 98.81 86 ALA A N 1
ATOM 686 C CA . ALA A 1 86 ? -5.07 -5.734 -8.25 1 98.81 86 ALA A CA 1
ATOM 687 C C . ALA A 1 86 ? -3.574 -5.496 -8.445 1 98.81 86 ALA A C 1
ATOM 689 O O . ALA A 1 86 ? -3.143 -5.062 -9.516 1 98.81 86 ALA A O 1
ATOM 690 N N . TRP A 1 87 ? -2.791 -5.746 -7.391 1 98.88 87 TRP A N 1
ATOM 691 C CA . TRP A 1 87 ? -1.347 -5.543 -7.395 1 98.88 87 TRP A CA 1
ATOM 692 C C . TRP A 1 87 ? -0.615 -6.832 -7.039 1 98.88 87 TRP A C 1
ATOM 694 O O . TRP A 1 87 ? -0.703 -7.309 -5.906 1 98.88 87 TRP A O 1
ATOM 704 N N . LEU A 1 88 ? 0.037 -7.438 -8.008 1 98.94 88 LEU A N 1
ATOM 705 C CA . LEU A 1 88 ? 0.913 -8.586 -7.816 1 98.94 88 LEU A CA 1
ATOM 706 C C . LEU A 1 88 ? 2.359 -8.141 -7.625 1 98.94 88 LEU A C 1
ATOM 708 O O . LEU A 1 88 ? 3.107 -8.016 -8.602 1 98.94 88 LEU A O 1
ATOM 712 N N . ASP A 1 89 ? 2.768 -7.941 -6.418 1 98.75 89 ASP A N 1
ATOM 713 C CA . ASP A 1 89 ? 4.09 -7.426 -6.078 1 98.75 89 ASP A CA 1
ATOM 714 C C . ASP A 1 89 ? 5.105 -8.555 -5.949 1 98.75 89 ASP A C 1
ATOM 716 O O . ASP A 1 89 ? 5.523 -8.898 -4.844 1 98.75 89 ASP A O 1
ATOM 720 N N . SER A 1 90 ? 5.582 -9.039 -7.051 1 98.62 90 SER A N 1
ATOM 721 C CA . SER A 1 90 ? 6.344 -10.273 -7.211 1 98.62 90 SER A CA 1
ATOM 722 C C . SER A 1 90 ? 7.844 -10.016 -7.137 1 98.62 90 SER A C 1
ATOM 724 O O . SER A 1 90 ? 8.57 -10.266 -8.102 1 98.62 90 SER A O 1
ATOM 726 N N . LEU A 1 91 ? 8.312 -9.57 -5.996 1 98.31 91 LEU A N 1
ATOM 727 C CA . LEU A 1 91 ? 9.758 -9.57 -5.805 1 98.31 91 LEU A CA 1
ATOM 728 C C . LEU A 1 91 ? 10.32 -10.984 -5.867 1 98.31 91 LEU A C 1
ATOM 730 O O . LEU A 1 91 ? 11.469 -11.188 -6.273 1 98.31 91 LEU A O 1
ATOM 734 N N . VAL A 1 92 ? 9.523 -11.969 -5.41 1 98.44 92 VAL A N 1
ATOM 735 C CA . VAL A 1 92 ? 9.719 -13.398 -5.609 1 98.44 92 VAL A CA 1
ATOM 736 C C . VAL A 1 92 ? 8.43 -14.023 -6.145 1 98.44 92 VAL A C 1
ATOM 738 O O . VAL A 1 92 ? 7.461 -13.32 -6.418 1 98.44 92 VAL A O 1
ATOM 741 N N . SER A 1 93 ? 8.398 -15.352 -6.246 1 98.81 93 SER A N 1
ATOM 742 C CA . SER A 1 93 ? 7.398 -16.031 -7.062 1 98.81 93 SER A CA 1
ATOM 743 C C . SER A 1 93 ? 6.004 -15.891 -6.465 1 98.81 93 SER A C 1
ATOM 745 O O . SER A 1 93 ? 5.836 -15.922 -5.246 1 98.81 93 SER A O 1
ATOM 747 N N . ILE A 1 94 ? 5.016 -15.68 -7.312 1 98.94 94 ILE A N 1
ATOM 748 C CA . ILE A 1 94 ? 3.59 -15.781 -7.031 1 98.94 94 ILE A CA 1
ATOM 749 C C . ILE A 1 94 ? 2.953 -16.812 -7.957 1 98.94 94 ILE A C 1
ATOM 751 O O . ILE A 1 94 ? 3.078 -16.719 -9.18 1 98.94 94 ILE A O 1
ATOM 755 N N . LYS A 1 95 ? 2.33 -17.797 -7.398 1 99 95 LYS A N 1
ATOM 756 C CA . LYS A 1 95 ? 1.603 -18.812 -8.156 1 99 95 LYS A CA 1
ATOM 757 C C . LYS A 1 95 ? 0.108 -18.766 -7.855 1 99 95 LYS A C 1
ATOM 759 O O . LYS A 1 95 ? -0.298 -18.859 -6.695 1 99 95 LYS A O 1
ATOM 764 N N . ILE A 1 96 ? -0.678 -18.578 -8.875 1 99 96 ILE A N 1
ATOM 765 C CA . ILE A 1 96 ? -2.133 -18.594 -8.789 1 99 96 ILE A CA 1
ATOM 766 C C 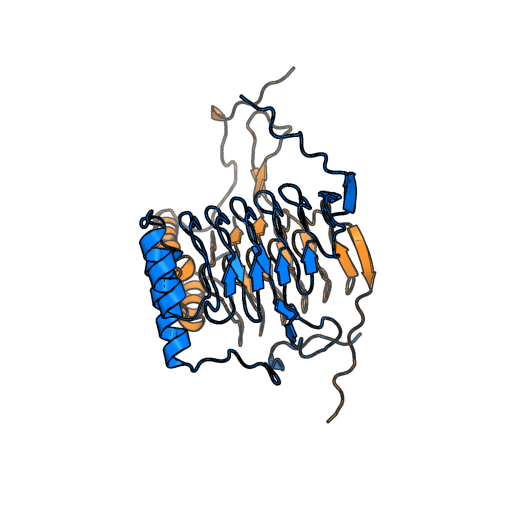. ILE A 1 96 ? -2.691 -19.812 -9.516 1 99 96 ILE A C 1
ATOM 768 O O . ILE A 1 96 ? -2.393 -20.031 -10.688 1 99 96 ILE A O 1
ATOM 772 N N . GLY A 1 97 ? -3.461 -20.594 -8.852 1 98.94 97 GLY A N 1
ATOM 773 C CA . GLY A 1 97 ? -3.984 -21.828 -9.406 1 98.94 97 GLY A CA 1
ATOM 774 C C . GLY A 1 97 ? -5.098 -21.609 -10.414 1 98.94 97 GLY A C 1
ATOM 775 O O . GLY A 1 97 ? -5.285 -20.5 -10.906 1 98.94 97 GLY A O 1
ATOM 776 N N . ASN A 1 98 ? -5.812 -22.734 -10.727 1 98.94 98 ASN A N 1
ATOM 777 C CA . ASN A 1 98 ? -6.926 -22.719 -11.672 1 98.94 98 ASN A CA 1
ATOM 778 C C . ASN A 1 98 ? -8.219 -22.25 -11 1 98.94 98 ASN A C 1
ATOM 780 O O . ASN A 1 98 ? -8.453 -22.547 -9.828 1 98.94 98 ASN A O 1
ATOM 784 N N . ASN A 1 99 ? -9.031 -21.5 -11.766 1 98.94 99 ASN A N 1
ATOM 785 C CA . ASN A 1 99 ? -10.359 -21.109 -11.305 1 98.94 99 ASN A CA 1
ATOM 786 C C . ASN A 1 99 ? -10.297 -20.297 -10.016 1 98.94 99 ASN A C 1
ATOM 788 O O . ASN A 1 99 ? -11.148 -20.438 -9.141 1 98.94 99 ASN A O 1
ATOM 792 N N . ALA A 1 100 ? -9.219 -19.609 -9.844 1 98.94 100 ALA A N 1
ATOM 793 C CA . ALA A 1 100 ? -9.102 -18.672 -8.719 1 98.94 100 ALA A CA 1
ATOM 794 C C . ALA A 1 100 ? -9.609 -17.297 -9.094 1 98.94 100 ALA A C 1
ATOM 796 O O . ALA A 1 100 ? -9.625 -16.922 -10.273 1 98.94 100 ALA A O 1
ATOM 797 N N . CYS A 1 101 ? -10.023 -16.547 -8.102 1 98.94 101 CYS A N 1
ATOM 798 C CA . CYS A 1 101 ? -10.523 -15.195 -8.305 1 98.94 101 CYS A CA 1
ATOM 799 C C . CYS A 1 101 ? -9.875 -14.219 -7.336 1 98.94 101 CYS A C 1
ATOM 801 O O . CYS A 1 101 ? -10.016 -14.359 -6.117 1 98.94 101 CYS A O 1
ATOM 803 N N . LEU A 1 102 ? -9.078 -13.328 -7.816 1 98.94 102 LEU A N 1
ATOM 804 C CA . LEU A 1 102 ? -8.625 -12.156 -7.074 1 98.94 102 LEU A CA 1
ATOM 805 C C . LEU A 1 102 ? -9.492 -10.945 -7.387 1 98.94 102 LEU A C 1
ATOM 807 O O . LEU A 1 102 ? -9.453 -10.414 -8.5 1 98.94 102 LEU A O 1
ATOM 811 N N . SER A 1 103 ? -10.219 -10.445 -6.453 1 98.94 103 SER A N 1
ATOM 812 C CA . SER A 1 103 ? -11.164 -9.359 -6.664 1 98.94 103 SER A CA 1
ATOM 813 C C . SER A 1 103 ? -10.453 -8.008 -6.727 1 98.94 103 SER A C 1
ATOM 815 O O . SER A 1 103 ? -9.219 -7.949 -6.68 1 98.94 103 SER A O 1
ATOM 817 N N . GLN A 1 104 ? -11.258 -6.961 -6.91 1 98.75 104 GLN A N 1
ATOM 818 C CA . GLN A 1 104 ? -10.766 -5.605 -7.125 1 98.75 104 GLN A CA 1
ATOM 819 C C . GLN A 1 104 ? -9.844 -5.168 -5.992 1 98.75 104 GLN A C 1
ATOM 821 O O . GLN A 1 104 ? -10.164 -5.359 -4.816 1 98.75 104 GLN A O 1
ATOM 826 N N . GLY A 1 105 ? -8.672 -4.684 -6.371 1 98.69 105 GLY A N 1
ATOM 827 C CA . GLY A 1 105 ? -7.824 -4.016 -5.395 1 98.69 105 GLY A CA 1
ATOM 828 C C . GLY A 1 105 ? -7.062 -4.98 -4.508 1 98.69 105 GLY A C 1
ATOM 829 O O . GLY A 1 105 ? -6.461 -4.574 -3.51 1 98.69 105 GLY A O 1
ATOM 830 N N . VAL A 1 106 ? -7.074 -6.285 -4.797 1 98.94 106 VAL A N 1
ATOM 831 C CA . VAL A 1 106 ? -6.305 -7.246 -4.012 1 98.94 106 VAL A CA 1
ATOM 832 C C . VAL A 1 106 ? -4.816 -6.93 -4.125 1 98.94 106 VAL A C 1
ATOM 834 O O . VAL A 1 106 ? -4.332 -6.562 -5.195 1 98.94 106 VAL A O 1
ATOM 837 N N . TYR A 1 107 ? -4.105 -7.062 -2.982 1 98.94 107 TYR A N 1
ATOM 838 C CA . TYR A 1 107 ? -2.666 -6.836 -2.932 1 98.94 107 TYR A CA 1
ATOM 839 C C . TYR A 1 107 ? -1.93 -8.102 -2.51 1 98.94 107 TYR A C 1
ATOM 841 O O . TYR A 1 107 ? -2.115 -8.594 -1.394 1 98.94 107 TYR A O 1
ATOM 849 N N . LEU A 1 108 ? -1.147 -8.719 -3.408 1 98.94 108 LEU A N 1
ATOM 850 C CA . LEU A 1 108 ? -0.234 -9.805 -3.09 1 98.94 108 LEU A CA 1
ATOM 851 C C . LEU A 1 108 ? 1.176 -9.281 -2.842 1 98.94 108 LEU A C 1
ATOM 853 O O . LEU A 1 108 ? 1.875 -8.898 -3.783 1 98.94 108 LEU A O 1
ATOM 857 N N . CYS A 1 109 ? 1.568 -9.273 -1.68 1 98.56 109 CYS A N 1
ATOM 858 C CA . CYS A 1 109 ? 2.848 -8.711 -1.269 1 98.56 109 CYS A CA 1
ATOM 859 C C . CYS A 1 109 ? 3.844 -9.812 -0.918 1 98.56 109 CYS A C 1
ATOM 861 O O . CYS A 1 109 ? 3.67 -10.516 0.076 1 98.56 109 CYS A O 1
ATOM 863 N N . THR A 1 110 ? 4.949 -9.93 -1.662 1 98.62 110 THR A N 1
ATOM 864 C CA . THR A 1 110 ? 5.934 -10.969 -1.354 1 98.62 110 THR A CA 1
ATOM 865 C C . THR A 1 110 ? 7.086 -10.391 -0.535 1 98.62 110 THR A C 1
ATOM 867 O O . THR A 1 110 ? 7.941 -11.133 -0.051 1 98.62 110 THR A O 1
ATOM 870 N N . GLY A 1 111 ? 7.098 -9.047 -0.452 1 97.56 111 GLY A N 1
ATOM 871 C CA . GLY A 1 111 ? 8.203 -8.383 0.215 1 97.56 111 GLY A CA 1
ATOM 872 C C . GLY A 1 111 ? 7.906 -8.023 1.659 1 97.56 111 GLY A C 1
ATOM 873 O O . GLY A 1 111 ? 6.777 -7.66 1.992 1 97.56 111 GLY A O 1
ATOM 874 N N . ASN A 1 112 ? 8.891 -8.133 2.477 1 96.56 112 ASN A N 1
ATOM 875 C CA . ASN A 1 112 ? 8.922 -7.688 3.865 1 96.56 112 ASN A CA 1
ATOM 876 C C . ASN A 1 112 ? 10.336 -7.27 4.281 1 96.56 112 ASN A C 1
ATOM 878 O O . ASN A 1 112 ? 11.273 -7.348 3.484 1 96.56 112 ASN A O 1
ATOM 882 N N . HIS A 1 113 ? 10.438 -6.66 5.395 1 97.56 113 HIS A N 1
ATOM 883 C CA . HIS A 1 113 ? 11.734 -6.312 5.977 1 97.56 113 HIS A CA 1
ATOM 884 C C . HIS A 1 113 ? 11.906 -6.941 7.355 1 97.56 113 HIS A C 1
ATOM 886 O O . HIS A 1 113 ? 10.922 -7.137 8.078 1 97.56 113 HIS A O 1
ATOM 892 N N . ASP A 1 114 ? 13.141 -7.297 7.715 1 96.12 114 ASP A N 1
ATOM 893 C CA . ASP A 1 114 ? 13.469 -7.77 9.055 1 96.12 114 ASP A CA 1
ATOM 894 C C . ASP A 1 114 ? 13.5 -6.617 10.055 1 96.12 114 ASP A C 1
ATOM 896 O O . ASP A 1 114 ? 14.484 -5.883 10.133 1 96.12 114 ASP A O 1
ATOM 900 N N . TRP A 1 115 ? 12.453 -6.5 10.852 1 95.19 115 TRP A N 1
ATOM 901 C CA . TRP A 1 115 ? 12.297 -5.348 11.727 1 95.19 115 TRP A CA 1
ATOM 902 C C . TRP A 1 115 ? 13.18 -5.48 12.969 1 95.19 115 TRP A C 1
ATOM 904 O O . TRP A 1 115 ? 13.203 -4.594 13.82 1 95.19 115 TRP A O 1
ATOM 914 N N . SER A 1 116 ? 13.93 -6.617 13.109 1 95.88 116 SER A N 1
ATOM 915 C CA . SER A 1 116 ? 14.922 -6.766 14.172 1 95.88 116 SER A CA 1
ATOM 916 C C . SER A 1 116 ? 16.312 -6.391 13.68 1 95.88 116 SER A C 1
ATOM 918 O O . SER A 1 116 ? 17.234 -6.246 14.477 1 95.88 116 SER A O 1
ATOM 920 N N . ASP A 1 117 ? 16.453 -6.25 12.367 1 95.69 117 ASP A N 1
ATOM 921 C CA . ASP A 1 117 ? 17.719 -5.902 11.727 1 95.69 117 ASP A CA 1
ATOM 922 C C . ASP A 1 117 ? 17.891 -4.387 11.656 1 95.69 117 ASP A C 1
ATOM 924 O O . ASP A 1 117 ? 17.078 -3.688 11.047 1 95.69 117 ASP A O 1
ATOM 928 N N . PRO A 1 118 ? 19 -3.836 12.188 1 96.12 118 PRO A N 1
ATOM 929 C CA . PRO A 1 118 ? 19.219 -2.389 12.109 1 96.12 118 PRO A CA 1
ATOM 930 C C . PRO A 1 118 ? 19.297 -1.875 10.68 1 96.12 118 PRO A C 1
ATOM 932 O O . PRO A 1 118 ? 18.938 -0.725 10.414 1 96.12 118 PRO A O 1
ATOM 935 N N . ALA A 1 119 ? 19.703 -2.75 9.805 1 96.31 119 ALA A N 1
ATOM 936 C CA . ALA A 1 119 ? 19.844 -2.326 8.414 1 96.31 119 ALA A CA 1
ATOM 937 C C . ALA A 1 119 ? 18.547 -2.553 7.648 1 96.31 119 ALA A C 1
ATOM 939 O O . ALA A 1 119 ? 18.453 -2.227 6.461 1 96.31 119 ALA A O 1
ATOM 940 N N . PHE A 1 120 ? 17.594 -3.207 8.32 1 96.81 120 PHE A N 1
ATOM 941 C CA . PHE A 1 120 ? 16.25 -3.318 7.758 1 96.81 120 PHE A CA 1
ATOM 942 C C . PHE A 1 120 ? 16.266 -4.168 6.496 1 96.81 120 PHE A C 1
ATOM 944 O O . PHE A 1 120 ? 15.688 -3.777 5.473 1 96.81 120 PHE A O 1
ATOM 951 N N . GLY A 1 121 ? 16.938 -5.309 6.566 1 96.12 121 GLY A N 1
ATOM 952 C CA . GLY A 1 121 ? 17.141 -6.195 5.434 1 96.12 121 GLY A CA 1
ATOM 953 C C . GLY A 1 121 ? 15.859 -6.836 4.938 1 96.12 121 GLY A C 1
ATOM 954 O O . GLY A 1 121 ? 14.859 -6.855 5.652 1 96.12 121 GLY A O 1
ATOM 955 N N . TYR A 1 122 ? 15.969 -7.457 3.791 1 96.12 122 TYR A N 1
ATOM 956 C CA . TYR A 1 122 ? 14.82 -8.07 3.131 1 96.12 122 TYR A CA 1
ATOM 957 C C . TYR A 1 122 ? 14.43 -9.375 3.807 1 96.12 122 TYR A C 1
ATOM 959 O O . TYR A 1 122 ? 15.297 -10.133 4.246 1 96.12 122 TYR A O 1
ATOM 967 N N . LEU A 1 123 ? 13.18 -9.578 3.92 1 96.56 123 LEU A N 1
ATOM 968 C CA . LEU A 1 123 ? 12.555 -10.875 4.184 1 96.56 123 LEU A CA 1
ATOM 969 C C . LEU A 1 123 ? 11.516 -11.195 3.117 1 96.56 123 LEU A C 1
ATOM 971 O O . LEU A 1 123 ? 10.344 -10.828 3.246 1 96.56 123 LEU A O 1
ATOM 975 N N . LEU A 1 124 ? 11.953 -11.93 2.074 1 98.06 124 LEU A N 1
ATOM 976 C CA . LEU A 1 124 ? 11.109 -12.195 0.914 1 98.06 124 LEU A CA 1
ATOM 977 C C . LEU A 1 124 ? 10.617 -13.641 0.92 1 98.06 124 LEU A C 1
ATOM 979 O O . LEU A 1 124 ? 11.391 -14.562 1.182 1 98.06 124 LEU A O 1
ATOM 983 N N . LYS A 1 125 ? 9.328 -13.828 0.719 1 98.62 125 LYS A N 1
ATOM 984 C CA . LYS A 1 125 ? 8.758 -15.172 0.667 1 98.62 125 LYS A CA 1
ATOM 985 C C . LYS A 1 125 ? 7.688 -15.273 -0.417 1 98.62 125 LYS A C 1
ATOM 987 O O . LYS A 1 125 ? 6.906 -14.336 -0.618 1 98.62 125 LYS A O 1
ATOM 992 N N . PRO A 1 126 ? 7.652 -16.453 -1.077 1 98.81 126 PRO A N 1
ATOM 993 C CA . PRO A 1 126 ? 6.676 -16.641 -2.154 1 98.81 126 PRO A CA 1
ATOM 994 C C . PRO A 1 126 ? 5.242 -16.75 -1.641 1 98.81 126 PRO A C 1
ATOM 996 O O . PRO A 1 126 ? 5.027 -16.969 -0.446 1 98.81 126 PRO A O 1
ATOM 999 N N . ILE A 1 127 ? 4.262 -16.484 -2.529 1 98.94 127 ILE A N 1
ATOM 1000 C CA . ILE A 1 127 ? 2.84 -16.656 -2.254 1 98.94 127 ILE A CA 1
ATOM 1001 C C . ILE A 1 127 ? 2.256 -17.719 -3.184 1 98.94 127 ILE A C 1
ATOM 1003 O O . ILE A 1 127 ? 2.557 -17.734 -4.379 1 98.94 127 ILE A O 1
ATOM 1007 N N . ILE A 1 128 ? 1.427 -18.609 -2.639 1 99 128 ILE A N 1
ATOM 1008 C CA . ILE A 1 128 ? 0.735 -19.625 -3.426 1 99 128 ILE A CA 1
ATOM 1009 C C . ILE A 1 128 ? -0.773 -19.5 -3.221 1 99 128 ILE A C 1
ATOM 1011 O O . ILE A 1 128 ? -1.267 -19.625 -2.098 1 99 128 ILE A O 1
ATOM 1015 N N . ILE A 1 129 ? -1.509 -19.219 -4.297 1 98.94 129 ILE A N 1
ATOM 1016 C CA . ILE A 1 129 ? -2.967 -19.219 -4.34 1 98.94 129 ILE A CA 1
ATOM 1017 C C . ILE A 1 129 ? -3.467 -20.5 -4.988 1 98.94 129 ILE A C 1
ATOM 1019 O O . ILE A 1 129 ? -3.215 -20.75 -6.172 1 98.94 129 ILE A O 1
ATOM 1023 N N . GLY A 1 130 ? -4.184 -21.266 -4.262 1 98.94 130 GLY A N 1
ATOM 1024 C CA . GLY A 1 130 ? -4.621 -22.562 -4.746 1 98.94 130 GLY A CA 1
ATOM 1025 C C . GLY A 1 130 ? -5.781 -22.484 -5.719 1 98.94 130 GLY A C 1
ATOM 1026 O O . GLY A 1 130 ? -6.285 -21.391 -5.996 1 98.94 130 GLY A O 1
ATOM 1027 N N . ASP A 1 131 ? -6.188 -23.734 -6.203 1 98.94 131 ASP A N 1
ATOM 1028 C CA . ASP A 1 131 ? -7.309 -23.828 -7.133 1 98.94 131 ASP A CA 1
ATOM 1029 C C . ASP A 1 131 ? -8.609 -23.391 -6.465 1 98.94 131 ASP A C 1
ATOM 1031 O O . ASP A 1 131 ? -8.875 -23.75 -5.316 1 98.94 131 ASP A O 1
ATOM 1035 N N . GLY A 1 132 ? -9.367 -22.531 -7.152 1 98.88 132 GLY A N 1
ATOM 1036 C CA . GLY A 1 132 ? -10.711 -22.219 -6.703 1 98.88 132 GLY A CA 1
ATOM 1037 C C . GLY A 1 132 ? -10.734 -21.203 -5.566 1 98.88 132 GLY A C 1
ATOM 1038 O O . GLY A 1 132 ? -11.781 -20.953 -4.977 1 98.88 132 GLY A O 1
ATOM 1039 N N . VAL A 1 133 ? -9.602 -20.688 -5.211 1 98.94 133 VAL A N 1
ATOM 1040 C CA . VAL A 1 133 ? -9.531 -19.719 -4.129 1 98.94 133 VAL A CA 1
ATOM 1041 C C . VAL A 1 133 ? -10.203 -18.406 -4.562 1 98.94 133 VAL A C 1
ATOM 1043 O O . VAL A 1 133 ? -10.094 -18 -5.723 1 98.94 133 VAL A O 1
ATOM 1046 N N . TRP A 1 134 ? -10.883 -17.766 -3.639 1 98.94 134 TRP A N 1
ATOM 1047 C CA . TRP A 1 134 ? -11.438 -16.438 -3.846 1 98.94 134 TRP A CA 1
ATOM 1048 C C . TRP A 1 134 ? -10.859 -15.445 -2.84 1 98.94 134 TRP A C 1
ATOM 1050 O O . TRP A 1 134 ? -11.055 -15.594 -1.631 1 98.94 134 TRP A O 1
ATOM 1060 N N . VAL A 1 135 ? -10.125 -14.523 -3.312 1 99 135 VAL A N 1
ATOM 1061 C CA . VAL A 1 135 ? -9.633 -13.43 -2.484 1 99 135 VAL A CA 1
ATOM 1062 C C . VAL A 1 135 ? -10.516 -12.203 -2.676 1 99 135 VAL A C 1
ATOM 1064 O O . VAL A 1 135 ? -10.57 -11.633 -3.768 1 99 135 VAL A O 1
ATOM 1067 N N . GLY A 1 136 ? -11.164 -11.75 -1.645 1 98.94 136 GLY A N 1
ATOM 1068 C CA . GLY A 1 136 ? -12.133 -10.672 -1.709 1 98.94 136 GLY A CA 1
ATOM 1069 C C . GLY A 1 136 ? -11.5 -9.312 -1.976 1 98.94 136 GLY A C 1
ATOM 1070 O O . GLY A 1 136 ? -10.289 -9.148 -1.837 1 98.94 136 GLY A O 1
ATOM 1071 N N . ALA A 1 137 ? -12.406 -8.383 -2.279 1 98.88 137 ALA A N 1
ATOM 1072 C CA . ALA A 1 137 ? -11.961 -7.062 -2.709 1 98.88 137 ALA A CA 1
ATOM 1073 C C . ALA A 1 137 ? -11.125 -6.391 -1.627 1 98.88 137 ALA A C 1
ATOM 1075 O O . ALA A 1 137 ? -11.453 -6.453 -0.442 1 98.88 137 ALA A O 1
ATOM 1076 N N . ARG A 1 138 ? -9.93 -5.812 -2.123 1 98.69 138 ARG A N 1
ATOM 1077 C CA . ARG A 1 138 ? -9.062 -4.969 -1.312 1 98.69 138 ARG A CA 1
ATOM 1078 C C . ARG A 1 138 ? -8.43 -5.766 -0.176 1 98.69 138 ARG A C 1
ATOM 1080 O O . ARG A 1 138 ? -7.949 -5.191 0.802 1 98.69 138 ARG A O 1
ATOM 1087 N N . ALA A 1 139 ? -8.477 -7.102 -0.241 1 98.88 139 ALA A N 1
ATOM 1088 C CA . ALA A 1 139 ? -7.738 -7.918 0.718 1 98.88 139 ALA A CA 1
ATOM 1089 C C . ALA A 1 139 ? -6.242 -7.883 0.432 1 98.88 139 ALA A C 1
ATOM 1091 O O . ALA A 1 139 ? -5.824 -7.555 -0.682 1 98.88 139 ALA A O 1
ATOM 1092 N N . THR A 1 140 ? -5.438 -8.164 1.487 1 98.88 140 THR A N 1
ATOM 1093 C CA . THR A 1 140 ? -3.982 -8.219 1.401 1 98.88 140 THR A CA 1
ATOM 1094 C C . THR A 1 140 ? -3.469 -9.594 1.811 1 98.88 140 THR A C 1
ATOM 1096 O O . THR A 1 140 ? -3.844 -10.117 2.863 1 98.88 140 THR A O 1
ATOM 1099 N N . VAL A 1 141 ? -2.658 -10.219 0.95 1 98.94 141 VAL A N 1
ATOM 1100 C CA . VAL A 1 141 ? -1.98 -11.469 1.254 1 98.94 141 VAL A CA 1
ATOM 1101 C C . VAL A 1 141 ? -0.504 -11.203 1.542 1 98.94 141 VAL A C 1
ATOM 1103 O O . VAL A 1 141 ? 0.215 -10.68 0.691 1 98.94 141 VAL A O 1
ATOM 1106 N N . LEU A 1 142 ? -0.059 -11.586 2.719 1 98.75 142 LEU A N 1
ATOM 1107 C CA . LEU A 1 142 ? 1.288 -11.242 3.166 1 98.75 142 LEU A CA 1
ATOM 1108 C C . LEU A 1 142 ? 2.297 -12.289 2.695 1 98.75 142 LEU A C 1
ATOM 1110 O O . LEU A 1 142 ? 1.915 -13.32 2.141 1 98.75 142 LEU A O 1
ATOM 1114 N N . PRO A 1 143 ? 3.582 -11.992 2.875 1 98.75 143 PRO A N 1
ATOM 1115 C CA . PRO A 1 143 ? 4.613 -12.875 2.318 1 98.75 143 PRO A CA 1
ATOM 1116 C C . PRO A 1 143 ? 4.578 -14.281 2.916 1 98.75 143 PRO A C 1
ATOM 1118 O O . PRO A 1 143 ? 4.367 -14.438 4.121 1 98.75 143 PRO A O 1
ATOM 1121 N N . GLY A 1 144 ? 4.73 -15.281 2.053 1 98.81 144 GLY A N 1
ATOM 1122 C CA . GLY A 1 144 ? 4.934 -16.656 2.508 1 98.81 144 GLY A CA 1
ATOM 1123 C C . GLY A 1 144 ? 3.639 -17.422 2.695 1 98.81 144 GLY A C 1
ATOM 1124 O O . GLY A 1 144 ? 3.641 -18.531 3.225 1 98.81 144 GLY A O 1
ATOM 1125 N N . ILE A 1 145 ? 2.551 -16.859 2.287 1 98.88 145 ILE A N 1
ATOM 1126 C CA . ILE A 1 145 ? 1.248 -17.438 2.602 1 98.88 145 ILE A CA 1
ATOM 1127 C C . ILE A 1 145 ? 0.832 -18.406 1.496 1 98.88 145 ILE A C 1
ATOM 1129 O O . ILE A 1 145 ? 1.014 -18.125 0.31 1 98.88 145 ILE A O 1
ATOM 1133 N N . THR A 1 146 ? 0.312 -19.5 1.868 1 98.94 146 THR A N 1
ATOM 1134 C CA . THR A 1 146 ? -0.375 -20.438 0.984 1 98.94 146 THR A CA 1
ATOM 1135 C C . THR A 1 146 ? -1.875 -20.438 1.264 1 98.94 146 THR A C 1
ATOM 1137 O O . THR A 1 146 ? -2.305 -20.766 2.375 1 98.94 146 THR A O 1
ATOM 1140 N N . LEU A 1 147 ? -2.674 -20.016 0.309 1 98.94 147 LEU A N 1
ATOM 1141 C CA . LEU A 1 147 ? -4.121 -20.172 0.382 1 98.94 147 LEU A CA 1
ATOM 1142 C C . LEU A 1 147 ? -4.555 -21.5 -0.24 1 98.94 147 LEU A C 1
ATOM 1144 O O . LEU A 1 147 ? -4.414 -21.688 -1.449 1 98.94 147 LEU A O 1
ATOM 1148 N N . ALA A 1 148 ? -5.051 -22.359 0.578 1 98.94 148 ALA A N 1
ATOM 1149 C CA . ALA A 1 148 ? -5.379 -23.719 0.145 1 98.94 148 ALA A CA 1
ATOM 1150 C C . ALA A 1 148 ? -6.605 -23.719 -0.763 1 98.94 148 ALA A C 1
ATOM 1152 O O . ALA A 1 148 ? -7.383 -22.766 -0.77 1 98.94 148 ALA A O 1
ATOM 1153 N N . SER A 1 149 ? -6.781 -24.875 -1.439 1 98.81 149 SER A N 1
ATOM 1154 C CA . SER A 1 149 ? -7.824 -25 -2.455 1 98.81 149 SER A CA 1
ATOM 1155 C C . SER A 1 149 ? -9.188 -24.609 -1.901 1 98.81 149 SER A C 1
ATOM 1157 O O . SER A 1 149 ? -9.562 -25.031 -0.804 1 98.81 149 SER A O 1
ATOM 1159 N N . HIS A 1 150 ? -9.828 -23.625 -2.695 1 98.88 150 HIS A N 1
ATOM 1160 C CA . HIS A 1 150 ? -11.227 -23.25 -2.539 1 98.88 150 HIS A CA 1
ATOM 1161 C C . HIS A 1 150 ? -11.453 -22.5 -1.236 1 98.88 150 HIS A C 1
ATOM 1163 O O . HIS A 1 150 ? -12.594 -22.328 -0.8 1 98.88 150 HIS A O 1
ATOM 1169 N N . SER A 1 151 ? -10.406 -22.047 -0.588 1 98.94 151 SER A N 1
ATOM 1170 C CA . SER A 1 151 ? -10.578 -21.156 0.554 1 98.94 151 SER A CA 1
ATOM 1171 C C . SER A 1 151 ? -10.984 -19.766 0.105 1 98.94 151 SER A C 1
ATOM 1173 O O . SER A 1 151 ? -10.875 -19.422 -1.077 1 98.94 151 SER A O 1
ATOM 1175 N N . ILE A 1 152 ? -11.57 -19 1.059 1 98.94 152 ILE A N 1
ATOM 1176 C CA . ILE A 1 152 ? -12 -17.625 0.807 1 98.94 152 ILE A CA 1
ATOM 1177 C C . ILE A 1 152 ? -11.344 -16.688 1.816 1 98.94 152 ILE A C 1
ATOM 1179 O O . ILE A 1 152 ? -11.32 -16.984 3.016 1 98.94 152 ILE A O 1
ATOM 1183 N N . VAL A 1 153 ? -10.711 -15.695 1.364 1 98.94 153 VAL A N 1
ATOM 1184 C CA . VAL A 1 153 ? -10.32 -14.555 2.178 1 98.94 153 VAL A CA 1
ATOM 1185 C C . VAL A 1 153 ? -11.289 -13.398 1.941 1 98.94 153 VAL A C 1
ATOM 1187 O O . VAL A 1 153 ? -11.391 -12.883 0.826 1 98.94 153 VAL A O 1
ATOM 1190 N N . ALA A 1 154 ? -12 -12.969 2.928 1 98.88 154 ALA A N 1
ATOM 1191 C CA . ALA A 1 154 ? -13.07 -11.984 2.793 1 98.88 154 ALA A CA 1
ATOM 1192 C C . ALA A 1 154 ? -12.516 -10.617 2.406 1 98.88 154 ALA A C 1
ATOM 1194 O O . ALA A 1 154 ? -11.32 -10.344 2.598 1 98.88 154 ALA A O 1
ATOM 1195 N N . ALA A 1 155 ? -13.453 -9.781 1.948 1 98.75 155 ALA A N 1
ATOM 1196 C CA . ALA A 1 155 ? -13.078 -8.438 1.503 1 98.75 155 ALA A CA 1
ATOM 1197 C C . ALA A 1 155 ? -12.438 -7.645 2.637 1 98.75 155 ALA A C 1
ATOM 1199 O O . ALA A 1 155 ? -12.891 -7.707 3.781 1 98.75 155 ALA A O 1
ATOM 1200 N N . GLY A 1 156 ? -11.352 -6.957 2.232 1 98.56 156 GLY A N 1
ATOM 1201 C CA . GLY A 1 156 ? -10.711 -6.039 3.164 1 98.56 156 GLY A CA 1
ATOM 1202 C C . GLY A 1 156 ? -9.828 -6.742 4.184 1 98.56 156 GLY A C 1
ATOM 1203 O O . GLY A 1 156 ? -9.195 -6.094 5.016 1 98.56 156 GLY A O 1
ATOM 1204 N N . SER A 1 157 ? -9.727 -8.047 4.102 1 98.81 157 SER A N 1
ATOM 1205 C CA . SER A 1 157 ? -8.992 -8.812 5.102 1 98.81 157 SER A CA 1
ATOM 1206 C C . SER A 1 157 ? -7.492 -8.758 4.848 1 98.81 157 SER A C 1
ATOM 1208 O O . SER A 1 157 ? -7.055 -8.484 3.73 1 98.81 157 SER A O 1
ATOM 1210 N N . VAL A 1 158 ? -6.727 -8.938 5.934 1 98.88 158 VAL A N 1
ATOM 1211 C CA . VAL A 1 158 ? -5.285 -9.141 5.863 1 98.88 158 VAL A CA 1
ATOM 1212 C C . VAL A 1 158 ? -4.938 -10.555 6.34 1 98.88 158 VAL A C 1
ATOM 1214 O O . VAL A 1 158 ? -5.105 -10.875 7.52 1 98.88 158 VAL A O 1
ATOM 1217 N N . ILE A 1 159 ? -4.441 -11.383 5.422 1 98.75 159 ILE A N 1
ATOM 1218 C CA . ILE A 1 159 ? -4.18 -12.766 5.781 1 98.75 159 ILE A CA 1
ATOM 1219 C C . ILE A 1 159 ? -2.68 -12.977 5.973 1 98.75 159 ILE A C 1
ATOM 1221 O O . ILE A 1 159 ? -1.884 -12.664 5.086 1 98.75 159 ILE A O 1
ATOM 1225 N N . SER A 1 160 ? -2.332 -13.484 7.152 1 97.81 160 SER A N 1
ATOM 1226 C CA . SER A 1 160 ? -0.933 -13.617 7.547 1 97.81 160 SER A CA 1
ATOM 1227 C C . SER A 1 160 ? -0.61 -15.055 7.949 1 97.81 160 SER A C 1
ATOM 1229 O O . SER A 1 160 ? 0.472 -15.328 8.469 1 97.81 160 SER A O 1
ATOM 1231 N N . LYS A 1 161 ? -1.55 -15.938 7.777 1 98.38 161 LYS A N 1
ATOM 1232 C CA . LYS A 1 161 ? -1.365 -17.359 7.992 1 98.38 161 LYS A CA 1
ATOM 1233 C C . LYS A 1 161 ? -1.967 -18.172 6.852 1 98.38 161 LYS A C 1
ATOM 1235 O O . LYS A 1 161 ? -2.914 -17.734 6.199 1 98.38 161 LYS A O 1
ATOM 1240 N N . ASP A 1 162 ? -1.422 -19.391 6.75 1 98.88 162 ASP A N 1
ATOM 1241 C CA . ASP A 1 162 ? -1.943 -20.297 5.727 1 98.88 162 ASP A CA 1
ATOM 1242 C C . ASP A 1 162 ? -3.396 -20.672 6.012 1 98.88 162 ASP A C 1
ATOM 1244 O O . ASP A 1 162 ? -3.83 -20.672 7.168 1 98.88 162 ASP A O 1
ATOM 1248 N N . THR A 1 163 ? -4.133 -20.953 4.953 1 98.88 163 THR A N 1
ATOM 1249 C CA . THR A 1 163 ? -5.523 -21.375 5.113 1 98.88 163 THR A CA 1
ATOM 1250 C C . THR A 1 163 ? -5.66 -22.891 4.973 1 98.88 163 THR A C 1
ATOM 1252 O O . THR A 1 163 ? -4.762 -23.547 4.449 1 98.88 163 THR A O 1
ATOM 1255 N N . GLU A 1 164 ? -6.746 -23.375 5.496 1 98.81 164 GLU A N 1
ATOM 1256 C CA . GLU A 1 164 ? -7.176 -24.75 5.219 1 98.81 164 GLU A CA 1
ATOM 1257 C C . GLU A 1 164 ? -8.086 -24.797 3.996 1 98.81 164 GLU A C 1
ATOM 1259 O O . GLU A 1 164 ? -8.75 -23.812 3.668 1 98.81 164 GLU A O 1
ATOM 1264 N N . PRO A 1 165 ? -8.031 -26.031 3.318 1 98.81 165 PRO A N 1
ATOM 1265 C CA . PRO A 1 165 ? -8.961 -26.141 2.188 1 98.81 165 PRO A CA 1
ATOM 1266 C C . PRO A 1 165 ? -10.398 -25.812 2.572 1 98.81 165 PRO A C 1
ATOM 1268 O O . PRO A 1 165 ? -10.844 -26.172 3.67 1 98.81 165 PRO A O 1
ATOM 1271 N N . TYR A 1 166 ? -11.102 -25.016 1.744 1 98.81 166 TYR A N 1
ATOM 1272 C CA . TYR A 1 166 ? -12.516 -24.656 1.845 1 98.81 166 TYR A CA 1
ATOM 1273 C C . TYR A 1 166 ? -12.781 -23.828 3.092 1 98.81 166 TYR A C 1
ATOM 1275 O O . TYR A 1 166 ? -13.938 -23.656 3.498 1 98.81 166 TYR A O 1
ATOM 1283 N N . GLY A 1 167 ? -11.797 -23.297 3.719 1 98.88 167 GLY A N 1
ATOM 1284 C CA . GLY A 1 167 ? -12 -22.406 4.844 1 98.88 167 GLY A CA 1
ATOM 1285 C C . GLY A 1 167 ? -12.328 -20.984 4.418 1 98.88 167 GLY A C 1
ATOM 1286 O O . GLY A 1 167 ? -11.805 -20.5 3.416 1 98.88 167 GLY A O 1
ATOM 1287 N N . ILE A 1 168 ? -13.133 -20.312 5.172 1 98.94 168 ILE A N 1
ATOM 1288 C CA . ILE A 1 168 ? -13.43 -18.891 4.996 1 98.94 168 ILE A CA 1
ATOM 1289 C C . ILE A 1 168 ? -12.773 -18.094 6.109 1 98.94 168 ILE A C 1
ATOM 1291 O O . ILE A 1 168 ? -12.945 -18.391 7.293 1 98.94 168 ILE A O 1
ATOM 1295 N N . TYR A 1 169 ? -12.016 -17.141 5.754 1 98.88 169 TYR A N 1
ATOM 1296 C CA . TYR A 1 169 ? -11.258 -16.297 6.672 1 98.88 169 TYR A CA 1
ATOM 1297 C C . TYR A 1 169 ? -11.656 -14.828 6.527 1 98.88 169 TYR A C 1
ATOM 1299 O O . TYR A 1 169 ? -11.906 -14.359 5.414 1 98.88 169 TYR A O 1
ATOM 1307 N N . ALA A 1 170 ? -11.688 -14.086 7.676 1 98.81 170 ALA A N 1
ATOM 1308 C CA . ALA A 1 170 ? -12.047 -12.672 7.633 1 98.81 170 ALA A CA 1
ATOM 1309 C C . ALA A 1 170 ? -11.367 -11.898 8.758 1 98.81 170 ALA A C 1
ATOM 1311 O O . ALA A 1 170 ? -11.117 -12.453 9.836 1 98.81 170 ALA A O 1
ATOM 1312 N N . GLY A 1 171 ? -11.023 -10.672 8.383 1 98.31 171 GLY A N 1
ATOM 1313 C CA . GLY A 1 171 ? -10.562 -9.781 9.438 1 98.31 171 GLY A CA 1
ATOM 1314 C C . GLY A 1 171 ? -9.133 -9.305 9.227 1 98.31 171 GLY A C 1
ATOM 1315 O O . GLY A 1 171 ? -8.516 -9.617 8.211 1 98.31 171 GLY A O 1
ATOM 1316 N N . ASN A 1 172 ? -8.578 -8.539 10.258 1 97.81 172 ASN A N 1
ATOM 1317 C CA . ASN A 1 172 ? -7.227 -8 10.32 1 97.81 172 ASN A CA 1
ATOM 1318 C C . ASN A 1 172 ? -6.648 -8.102 11.727 1 97.81 172 ASN A C 1
ATOM 1320 O O . ASN A 1 172 ? -6.918 -7.254 12.578 1 97.81 172 ASN A O 1
ATOM 1324 N N . PRO A 1 173 ? -5.887 -9.156 11.875 1 96.94 173 PRO A N 1
ATOM 1325 C CA . PRO A 1 173 ? -5.551 -10.266 10.977 1 96.94 173 PRO A CA 1
ATOM 1326 C C . PRO A 1 173 ? -6.738 -11.18 10.703 1 96.94 173 PRO A C 1
ATOM 1328 O O . PRO A 1 173 ? -7.641 -11.297 11.531 1 96.94 173 PRO A O 1
ATOM 1331 N N . ALA A 1 174 ? -6.719 -11.734 9.523 1 98.5 174 ALA A N 1
ATOM 1332 C CA . ALA A 1 174 ? -7.789 -12.656 9.156 1 98.5 174 ALA A CA 1
ATOM 1333 C C . ALA A 1 174 ? -7.73 -13.93 9.984 1 98.5 174 ALA A C 1
ATOM 1335 O O . ALA A 1 174 ? -6.656 -14.5 10.195 1 98.5 174 ALA A O 1
ATOM 1336 N N . ILE A 1 175 ? -8.875 -14.352 10.43 1 98.25 175 ILE A N 1
ATOM 1337 C CA . ILE A 1 175 ? -8.992 -15.594 11.188 1 98.25 175 ILE A CA 1
ATOM 1338 C C . ILE A 1 175 ? -10.07 -16.469 10.555 1 98.25 175 ILE A C 1
ATOM 1340 O O . ILE A 1 175 ? -10.898 -15.992 9.781 1 98.25 175 ILE A O 1
ATOM 1344 N N . TYR A 1 176 ? -10 -17.766 10.938 1 98.69 176 TYR A N 1
ATOM 1345 C CA . TYR A 1 176 ? -10.992 -18.719 10.461 1 98.69 176 TYR A CA 1
ATOM 1346 C C . TYR A 1 176 ? -12.391 -18.344 10.945 1 98.69 176 TYR A C 1
ATOM 1348 O O . TYR A 1 176 ? -12.578 -18.031 12.117 1 98.69 176 TYR A O 1
ATOM 1356 N N . VAL A 1 177 ? -13.391 -18.391 10.102 1 98.56 177 VAL A N 1
ATOM 1357 C CA . VAL A 1 177 ? -14.773 -18.062 10.438 1 98.56 177 VAL A CA 1
ATOM 1358 C C . VAL A 1 177 ? -15.633 -19.328 10.352 1 98.56 177 VAL A C 1
ATOM 1360 O O . VAL A 1 177 ? -16.281 -19.719 11.328 1 98.56 177 VAL A O 1
ATOM 1363 N N . LYS A 1 178 ? -15.641 -19.969 9.094 1 98.19 178 LYS A N 1
ATOM 1364 C CA . LYS A 1 178 ? -16.422 -21.172 8.867 1 98.19 178 LYS A CA 1
ATOM 1365 C C . LYS A 1 178 ? -15.938 -21.922 7.629 1 98.19 178 LYS A C 1
ATOM 1367 O O . LYS A 1 178 ? -15.023 -21.453 6.938 1 98.19 178 LYS A O 1
ATOM 1372 N N . GLN A 1 179 ? -16.609 -23.109 7.375 1 98.12 179 GLN A N 1
ATOM 1373 C CA . GLN A 1 179 ? -16.281 -23.922 6.215 1 98.12 179 GLN A CA 1
ATOM 1374 C C . GLN A 1 179 ? -17.125 -23.531 5.004 1 98.12 179 GLN A C 1
ATOM 1376 O O . GLN A 1 179 ? -18.328 -23.281 5.133 1 98.12 179 GLN A O 1
ATOM 1381 N N . ARG A 1 180 ? -16.422 -23.406 3.938 1 97.94 180 ARG A N 1
ATOM 1382 C CA . ARG A 1 180 ? -17.109 -23.156 2.68 1 97.94 180 ARG A CA 1
ATOM 1383 C C . ARG A 1 180 ? -17.844 -24.406 2.211 1 97.94 180 ARG A C 1
ATOM 1385 O O . ARG A 1 180 ? -17.266 -25.5 2.189 1 97.94 180 ARG A O 1
ATOM 1392 N N . HIS A 1 181 ? -19.141 -24.297 1.819 1 96.88 181 HIS A N 1
ATOM 1393 C CA . HIS A 1 181 ? -19.922 -25.375 1.223 1 96.88 181 HIS A CA 1
ATOM 1394 C C . HIS A 1 181 ? -20.375 -25 -0.189 1 96.88 181 HIS A C 1
ATOM 1396 O O . HIS A 1 181 ? -21.125 -24.047 -0.378 1 96.88 181 HIS A O 1
ATOM 1402 N N . ILE A 1 182 ? -19.844 -25.75 -1.159 1 96.12 182 ILE A N 1
ATOM 1403 C CA . ILE A 1 182 ? -20.188 -25.531 -2.557 1 96.12 182 ILE A CA 1
ATOM 1404 C C . ILE A 1 182 ? -21.312 -26.484 -2.969 1 96.12 182 ILE A C 1
ATOM 1406 O O . ILE A 1 182 ? -21.188 -27.703 -2.783 1 96.12 182 ILE A O 1
ATOM 1410 N N . LYS A 1 183 ? -22.391 -25.906 -3.525 1 92.88 183 LYS A N 1
ATOM 1411 C CA . LYS A 1 183 ? -23.562 -26.688 -3.939 1 92.88 183 LYS A CA 1
ATOM 1412 C C . LYS A 1 183 ? -23.234 -27.578 -5.133 1 92.88 183 LYS A C 1
ATOM 1414 O O . LYS A 1 183 ? -22.297 -27.297 -5.891 1 92.88 183 LYS A O 1
ATOM 1419 N N . SER A 1 184 ? -23.938 -28.641 -5.176 1 88.75 184 SER A N 1
ATOM 1420 C CA . SER A 1 184 ? -23.781 -29.531 -6.32 1 88.75 184 SER A CA 1
ATOM 1421 C C . SER A 1 184 ? -24.297 -28.891 -7.602 1 88.75 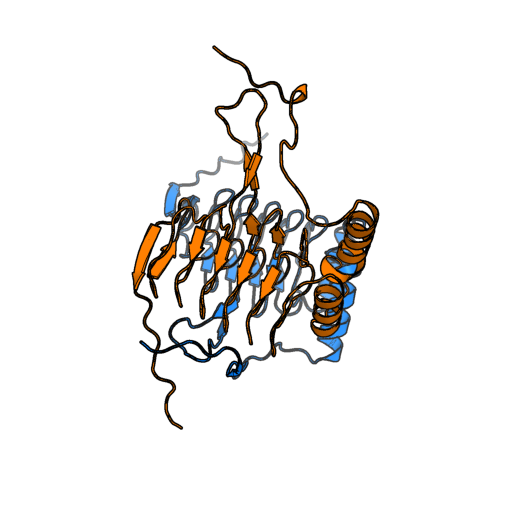184 SER A C 1
ATOM 1423 O O . SER A 1 184 ? -25.234 -28.094 -7.562 1 88.75 184 SER A O 1
ATOM 1425 N N . ALA A 1 185 ? -23.562 -28.953 -8.633 1 76.81 185 ALA A N 1
ATOM 1426 C CA . ALA A 1 185 ? -24.016 -28.406 -9.906 1 76.81 185 ALA A CA 1
ATOM 1427 C C . ALA A 1 185 ? -25.406 -28.938 -10.273 1 76.81 185 ALA A C 1
ATOM 1429 O O . ALA A 1 185 ? -25.609 -30.156 -10.359 1 76.81 185 ALA A O 1
ATOM 1430 N N . GLY A 1 186 ? -26.531 -28.531 -9.648 1 53.84 186 GLY A N 1
ATOM 14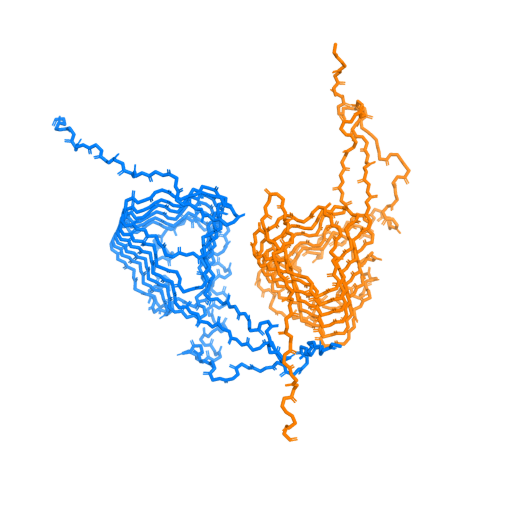31 C CA . GLY A 1 186 ? -27.828 -29.016 -10.125 1 53.84 186 GLY A CA 1
ATOM 1432 C C . GLY A 1 186 ? -27.922 -29.047 -11.641 1 53.84 186 GLY A C 1
ATOM 1433 O O . GLY A 1 186 ? -27.375 -28.172 -12.32 1 53.84 186 GLY A O 1
ATOM 1434 N N . ARG A 1 187 ? -27.938 -30.25 -12.125 1 47.72 187 ARG A N 1
ATOM 1435 C CA . ARG A 1 187 ? -28.312 -30.5 -13.508 1 47.72 187 ARG A CA 1
ATOM 1436 C C . ARG A 1 187 ? -29.484 -29.609 -13.93 1 47.72 187 ARG A C 1
ATOM 1438 O O . ARG A 1 187 ? -30.5 -29.562 -13.242 1 47.72 187 ARG A O 1
ATOM 1445 N N . ILE A 1 188 ? -29.156 -28.344 -14.539 1 33.41 188 ILE A N 1
ATOM 1446 C CA . ILE A 1 188 ? -30.328 -28.125 -15.383 1 33.41 188 ILE A CA 1
ATOM 1447 C C . ILE A 1 188 ? -30.469 -29.297 -16.359 1 33.41 188 ILE A C 1
ATOM 1449 O O . ILE A 1 188 ? -29.469 -29.797 -16.891 1 33.41 188 ILE A O 1
ATOM 1453 N N . MET B 1 1 ? -35.094 14.172 15.727 1 81.31 1 MET B N 1
ATOM 1454 C CA . MET B 1 1 ? -33.688 13.805 15.438 1 81.31 1 MET B CA 1
ATOM 1455 C C . MET B 1 1 ? -33.062 14.789 14.461 1 81.31 1 MET B C 1
ATOM 1457 O O . MET B 1 1 ? -33.75 15.305 13.562 1 81.31 1 MET B O 1
ATOM 1461 N N . ASN B 1 2 ? -31.984 15.43 14.852 1 91.12 2 ASN B N 1
ATOM 1462 C CA . ASN B 1 2 ? -31.344 16.422 13.992 1 91.12 2 ASN B CA 1
ATOM 1463 C C . ASN B 1 2 ? -30.781 15.773 12.727 1 91.12 2 ASN B C 1
ATOM 1465 O O . ASN B 1 2 ? -30.609 14.555 12.672 1 91.12 2 ASN B O 1
ATOM 1469 N N . SER B 1 3 ? -30.719 16.594 11.68 1 94.75 3 SER B N 1
ATOM 1470 C CA . SER B 1 3 ? -30.234 16.094 10.398 1 94.75 3 SER B CA 1
ATOM 1471 C C . SER B 1 3 ? -28.953 16.797 9.969 1 94.75 3 SER B C 1
ATOM 1473 O O . SER B 1 3 ? -28.734 17.953 10.336 1 94.75 3 SER B O 1
ATOM 1475 N N . VAL B 1 4 ? -28.125 16.078 9.273 1 95 4 VAL B N 1
ATOM 1476 C CA . VAL B 1 4 ? -26.953 16.656 8.617 1 95 4 VAL B CA 1
ATOM 1477 C C . VAL B 1 4 ? -27.391 17.438 7.383 1 95 4 VAL B C 1
ATOM 1479 O O . VAL B 1 4 ? -28.266 17 6.641 1 95 4 VAL B O 1
ATOM 1482 N N . ASP B 1 5 ? -26.719 18.703 7.191 1 95.31 5 ASP B N 1
ATOM 1483 C CA . ASP B 1 5 ? -26.953 19.547 6.016 1 95.31 5 ASP B CA 1
ATOM 1484 C C . ASP B 1 5 ? -25.625 19.969 5.383 1 95.31 5 ASP B C 1
ATOM 1486 O O . ASP B 1 5 ? -25.062 21 5.754 1 95.31 5 ASP B O 1
ATOM 1490 N N . LEU B 1 6 ? -25.266 19.219 4.453 1 95.06 6 LEU B N 1
ATOM 1491 C CA . LEU B 1 6 ? -23.953 19.469 3.844 1 95.06 6 LEU B CA 1
ATOM 1492 C C . LEU B 1 6 ? -23.969 20.766 3.045 1 95.06 6 LEU B C 1
ATOM 1494 O O . LEU B 1 6 ? -22.906 21.297 2.721 1 95.06 6 LEU B O 1
ATOM 1498 N N . SER B 1 7 ? -25.109 21.344 2.559 1 95.75 7 SER B N 1
ATOM 1499 C CA . SER B 1 7 ? -25.172 22.625 1.855 1 95.75 7 SER B CA 1
ATOM 1500 C C . SER B 1 7 ? -24.719 23.766 2.756 1 95.75 7 SER B C 1
ATOM 1502 O O . SER B 1 7 ? -24.375 24.844 2.271 1 95.75 7 SER B O 1
ATOM 1504 N N . ALA B 1 8 ? -24.781 23.5 3.984 1 94.31 8 ALA B N 1
ATOM 1505 C CA . ALA B 1 8 ? -24.391 24.5 4.961 1 94.31 8 ALA B CA 1
ATOM 1506 C C . ALA B 1 8 ? -22.906 24.406 5.293 1 94.31 8 ALA B C 1
ATOM 1508 O O . ALA B 1 8 ? -22.375 25.203 6.074 1 94.31 8 ALA B O 1
ATOM 1509 N N . PHE B 1 9 ? -22.203 23.469 4.699 1 93.56 9 PHE B N 1
ATOM 1510 C CA . PHE B 1 9 ? -20.781 23.297 4.965 1 93.56 9 PHE B CA 1
ATOM 1511 C C . PHE B 1 9 ? -20 24.562 4.598 1 93.56 9 PHE B C 1
ATOM 1513 O O . PHE B 1 9 ? -20.25 25.156 3.547 1 93.56 9 PHE B O 1
ATOM 1520 N N . ASP B 1 10 ? -19.156 24.844 5.488 1 88.31 10 ASP B N 1
ATOM 1521 C CA . ASP B 1 10 ? -18.172 25.891 5.211 1 88.31 10 ASP B CA 1
ATOM 1522 C C . ASP B 1 10 ? -16.828 25.562 5.848 1 88.31 10 ASP B C 1
ATOM 1524 O O . ASP B 1 10 ? -16.766 24.859 6.848 1 88.31 10 ASP B O 1
ATOM 1528 N N . THR B 1 11 ? -15.789 26.078 5.23 1 88.75 11 THR B N 1
ATOM 1529 C CA . THR B 1 11 ? -14.445 25.719 5.656 1 88.75 11 THR B CA 1
ATOM 1530 C C . THR B 1 11 ? -14.078 26.438 6.953 1 88.75 11 THR B C 1
ATOM 1532 O O . THR B 1 11 ? -13.031 26.156 7.547 1 88.75 11 THR B O 1
ATOM 1535 N N . GLY B 1 12 ? -14.945 27.172 7.406 1 89.38 12 GLY B N 1
ATOM 1536 C CA . GLY B 1 12 ? -14.672 27.922 8.625 1 89.38 12 GLY B CA 1
ATOM 1537 C C . GLY B 1 12 ? -13.375 28.719 8.562 1 89.38 12 GLY B C 1
ATOM 1538 O O . GLY B 1 12 ? -13.148 29.469 7.617 1 89.38 12 GLY B O 1
ATOM 1539 N N . ASP B 1 13 ? -12.586 28.547 9.531 1 89.94 13 ASP B N 1
ATOM 1540 C CA . ASP B 1 13 ? -11.344 29.297 9.633 1 89.94 13 ASP B CA 1
ATOM 1541 C C . ASP B 1 13 ? -10.188 28.531 8.992 1 89.94 13 ASP B C 1
ATOM 1543 O O . ASP B 1 13 ? -9.023 28.891 9.188 1 89.94 13 ASP B O 1
ATOM 1547 N N . TYR B 1 14 ? -10.547 27.5 8.172 1 93.62 14 TYR B N 1
ATOM 1548 C CA . TYR B 1 14 ? -9.492 26.719 7.539 1 93.62 14 TYR B CA 1
ATOM 1549 C C . TYR B 1 14 ? -8.68 27.578 6.57 1 93.62 14 TYR B C 1
ATOM 1551 O O . TYR B 1 14 ? -9.25 28.344 5.789 1 93.62 14 TYR B O 1
ATOM 1559 N N . ASN B 1 15 ? -7.379 27.453 6.652 1 93.44 15 ASN B N 1
ATOM 1560 C CA . ASN B 1 15 ? -6.418 28.156 5.797 1 93.44 15 ASN B CA 1
ATOM 1561 C C . ASN B 1 15 ? -5.422 27.188 5.172 1 93.44 15 ASN B C 1
ATOM 1563 O O . ASN B 1 15 ? -4.574 26.625 5.867 1 93.44 15 ASN B O 1
ATOM 1567 N N . PRO B 1 16 ? -5.465 27.031 3.844 1 94.94 16 PRO B N 1
ATOM 1568 C CA . PRO B 1 16 ? -4.52 26.141 3.172 1 94.94 16 PRO B CA 1
ATOM 1569 C C . PRO B 1 16 ? -3.113 26.719 3.086 1 94.94 16 PRO B C 1
ATOM 1571 O O . PRO B 1 16 ? -2.18 26.047 2.65 1 94.94 16 PRO B O 1
ATOM 1574 N N . HIS B 1 17 ? -2.93 27.906 3.426 1 96.69 17 HIS B N 1
ATOM 1575 C CA . HIS B 1 17 ? -1.657 28.594 3.617 1 96.69 17 HIS B CA 1
ATOM 1576 C C . HIS B 1 17 ? -1.087 29.078 2.289 1 96.69 17 HIS B C 1
ATOM 1578 O O . HIS B 1 17 ? -0.082 29.797 2.264 1 96.69 17 HIS B O 1
ATOM 1584 N N . ARG B 1 18 ? -1.623 28.656 1.127 1 97.62 18 ARG B N 1
ATOM 1585 C CA . ARG B 1 18 ? -1.265 29.172 -0.19 1 97.62 18 ARG B CA 1
ATOM 1586 C C . ARG B 1 18 ? -2.508 29.547 -0.987 1 97.62 18 ARG B C 1
ATOM 1588 O O . ARG B 1 18 ? -3.584 28.984 -0.773 1 97.62 18 ARG B O 1
ATOM 1595 N N . GLY B 1 19 ? -2.271 30.484 -1.911 1 97.12 19 GLY B N 1
ATOM 1596 C CA . GLY B 1 19 ? -3.387 30.969 -2.705 1 97.12 19 GLY B CA 1
ATOM 1597 C C . GLY B 1 19 ? -3.822 30 -3.783 1 97.12 19 GLY B C 1
ATOM 1598 O O . GLY B 1 19 ? -3.191 28.969 -3.982 1 97.12 19 GLY B O 1
ATOM 1599 N N . PHE B 1 20 ? -4.898 30.391 -4.457 1 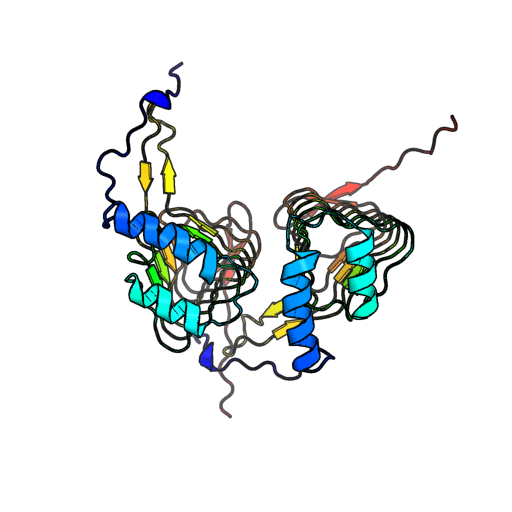97.06 20 PHE B N 1
ATOM 1600 C CA . PHE B 1 20 ? -5.566 29.547 -5.445 1 97.06 20 PHE B CA 1
ATOM 1601 C C . PHE B 1 20 ? -4.613 29.188 -6.574 1 97.06 20 PHE B C 1
ATOM 1603 O O . PHE B 1 20 ? -4.582 28.031 -7.016 1 97.06 20 PHE B O 1
ATOM 1610 N N . PHE B 1 21 ? -3.916 30.047 -7.004 1 98.06 21 PHE B N 1
ATOM 1611 C CA . PHE B 1 21 ? -3.057 29.828 -8.164 1 98.06 21 PHE B CA 1
ATOM 1612 C C . PHE B 1 21 ? -1.975 28.797 -7.852 1 98.06 21 PHE B C 1
ATOM 1614 O O . PHE B 1 21 ? -1.733 27.891 -8.641 1 98.06 21 PHE B O 1
ATOM 1621 N N . ILE B 1 22 ? -1.351 28.953 -6.691 1 98.44 22 ILE B N 1
ATOM 1622 C CA . ILE B 1 22 ? -0.292 28.031 -6.293 1 98.44 22 ILE B CA 1
ATOM 1623 C C . ILE B 1 22 ? -0.878 26.641 -6.062 1 98.44 22 ILE B C 1
ATOM 1625 O O . ILE B 1 22 ? -0.278 25.625 -6.449 1 98.44 22 ILE B O 1
ATOM 1629 N N . ARG B 1 23 ? -2.004 26.609 -5.469 1 98.31 23 ARG B N 1
ATOM 1630 C CA . ARG B 1 23 ? -2.668 25.328 -5.219 1 98.31 23 ARG B CA 1
ATOM 1631 C C . ARG B 1 23 ? -3.051 24.641 -6.523 1 98.31 23 ARG B C 1
ATOM 1633 O O . ARG B 1 23 ? -2.928 23.422 -6.652 1 98.31 23 ARG B O 1
ATOM 1640 N N . SER B 1 24 ? -3.535 25.391 -7.512 1 98.5 24 SER B N 1
ATOM 1641 C CA . SER B 1 24 ? -3.898 24.828 -8.812 1 98.5 24 SER B CA 1
ATOM 1642 C C . SER B 1 24 ? -2.668 24.344 -9.562 1 98.5 24 SER B C 1
ATOM 1644 O O . SER B 1 24 ? -2.703 23.266 -10.18 1 98.5 24 SER B O 1
ATOM 1646 N N . LEU B 1 25 ? -1.671 25.125 -9.492 1 98.62 25 LEU B N 1
ATOM 1647 C CA . LEU B 1 25 ? -0.423 24.719 -10.125 1 98.62 25 LEU B CA 1
ATOM 1648 C C . LEU B 1 25 ? 0.094 23.422 -9.516 1 98.62 25 LEU B C 1
ATOM 1650 O O . LEU B 1 25 ? 0.514 22.5 -10.234 1 98.62 25 LEU B O 1
ATOM 1654 N N . TRP B 1 26 ? 0.044 23.328 -8.203 1 98.69 26 TRP B N 1
ATOM 1655 C CA . TRP B 1 26 ? 0.487 22.109 -7.531 1 98.69 26 TRP B CA 1
ATOM 1656 C C . TRP B 1 26 ? -0.366 20.922 -7.949 1 98.69 26 TRP B C 1
ATOM 1658 O O . TRP B 1 26 ? 0.153 19.812 -8.164 1 98.69 26 TRP B O 1
ATOM 1668 N N . PHE B 1 27 ? -1.624 21.172 -8.031 1 98.62 27 PHE B N 1
ATOM 1669 C CA . PHE B 1 27 ? -2.537 20.109 -8.43 1 98.62 27 PHE B CA 1
ATOM 1670 C C . PHE B 1 27 ? -2.082 19.453 -9.734 1 98.62 27 PHE B C 1
ATOM 1672 O O . PHE B 1 27 ? -2.014 18.234 -9.828 1 98.62 27 PHE B O 1
ATOM 1679 N N . ILE B 1 28 ? -1.734 20.203 -10.68 1 98.62 28 ILE B N 1
ATOM 1680 C CA . ILE B 1 28 ? -1.324 19.75 -12 1 98.62 28 ILE B CA 1
ATOM 1681 C C . ILE B 1 28 ? 0.041 19.062 -11.906 1 98.62 28 ILE B C 1
ATOM 1683 O O . ILE B 1 28 ? 0.236 17.969 -12.445 1 98.62 28 ILE B O 1
ATOM 1687 N N . ILE B 1 29 ? 0.979 19.656 -11.195 1 98.62 29 ILE B N 1
ATOM 1688 C CA . ILE B 1 29 ? 2.334 19.141 -11.062 1 98.62 29 ILE B CA 1
ATOM 1689 C C . ILE B 1 29 ? 2.299 17.812 -10.312 1 98.62 29 ILE B C 1
ATOM 1691 O O . ILE B 1 29 ? 3 16.859 -10.68 1 98.62 29 ILE B O 1
ATOM 1695 N N . ASN B 1 30 ? 1.5 17.781 -9.25 1 98.69 30 ASN B N 1
ATOM 1696 C CA . ASN B 1 30 ? 1.331 16.531 -8.508 1 98.69 30 ASN B CA 1
ATOM 1697 C C . ASN B 1 30 ? 0.847 15.398 -9.406 1 98.69 30 ASN B C 1
ATOM 1699 O O . ASN B 1 30 ? 1.388 14.297 -9.367 1 98.69 30 ASN B O 1
ATOM 1703 N N . ALA B 1 31 ? -0.123 15.68 -10.18 1 98.06 31 ALA B N 1
ATOM 1704 C CA . ALA B 1 31 ? -0.692 14.688 -11.086 1 98.06 31 ALA B CA 1
ATOM 1705 C C . ALA B 1 31 ? 0.343 14.219 -12.102 1 98.06 31 ALA B C 1
ATOM 1707 O O . ALA B 1 31 ? 0.449 13.016 -12.375 1 98.06 31 ALA B O 1
ATOM 1708 N N . LEU B 1 32 ? 1.135 15.039 -12.609 1 97.69 32 LEU B N 1
ATOM 1709 C CA . LEU B 1 32 ? 2.025 14.75 -13.734 1 97.69 32 LEU B CA 1
ATOM 1710 C C . LEU B 1 32 ? 3.322 14.117 -13.242 1 97.69 32 LEU B C 1
ATOM 1712 O O . LEU B 1 32 ? 3.893 13.258 -13.922 1 97.69 32 LEU B O 1
ATOM 1716 N N . LEU B 1 33 ? 3.766 14.492 -12.031 1 97.88 33 LEU B N 1
ATOM 1717 C CA . LEU B 1 33 ? 5.137 14.133 -11.695 1 97.88 33 LEU B CA 1
ATOM 1718 C C . LEU B 1 33 ? 5.172 13.203 -10.484 1 97.88 33 LEU B C 1
ATOM 1720 O O . LEU B 1 33 ? 6.137 12.461 -10.297 1 97.88 33 LEU B O 1
ATOM 1724 N N . LEU B 1 34 ? 4.211 13.312 -9.594 1 98.38 34 LEU B N 1
ATOM 1725 C CA . LEU B 1 34 ? 4.25 12.469 -8.406 1 98.38 34 LEU B CA 1
ATOM 1726 C C . LEU B 1 34 ? 3.334 11.258 -8.562 1 98.38 34 LEU B C 1
ATOM 1728 O O . LEU B 1 34 ? 3.762 10.117 -8.352 1 98.38 34 LEU B O 1
ATOM 1732 N N . GLN B 1 35 ? 2.158 11.523 -9.039 1 97.75 35 GLN B N 1
ATOM 1733 C CA . GLN B 1 35 ? 1.173 10.445 -9.109 1 97.75 35 GLN B CA 1
ATOM 1734 C C . GLN B 1 35 ? 1.374 9.602 -10.367 1 97.75 35 GLN B C 1
ATOM 1736 O O . GLN B 1 35 ? 0.903 8.461 -10.438 1 97.75 35 GLN B O 1
ATOM 1741 N N . ASN B 1 36 ? 2.002 10.156 -11.367 1 95.88 36 ASN B N 1
ATOM 1742 C CA . ASN B 1 36 ? 2.221 9.461 -12.633 1 95.88 36 ASN B CA 1
ATOM 1743 C C . ASN B 1 36 ? 3.148 8.266 -12.461 1 95.88 36 ASN B C 1
ATOM 1745 O O . ASN B 1 36 ? 4.289 8.414 -12.023 1 95.88 36 ASN B O 1
ATOM 1749 N N . PRO B 1 37 ? 2.693 7.059 -12.828 1 95 37 PRO B N 1
ATOM 1750 C CA . PRO B 1 37 ? 3.508 5.855 -12.633 1 95 37 PRO B CA 1
ATOM 1751 C C . PRO B 1 37 ? 4.727 5.816 -13.555 1 95 37 PRO B C 1
ATOM 1753 O O . PRO B 1 37 ? 5.633 5.008 -13.352 1 95 37 PRO B O 1
ATOM 1756 N N . LEU B 1 38 ? 4.836 6.633 -14.477 1 95.06 38 LEU B N 1
ATOM 1757 C CA . LEU B 1 38 ? 5.93 6.625 -15.445 1 95.06 38 LEU B CA 1
ATOM 1758 C C . LEU B 1 38 ? 7.16 7.32 -14.875 1 95.06 38 LEU B C 1
ATOM 1760 O O . LEU B 1 38 ? 8.258 7.191 -15.422 1 95.06 38 LEU B O 1
ATOM 1764 N N . ASN B 1 39 ? 7.008 8.062 -13.805 1 95 39 ASN B N 1
ATOM 1765 C CA . ASN B 1 39 ? 8.141 8.758 -13.203 1 95 39 ASN B CA 1
ATO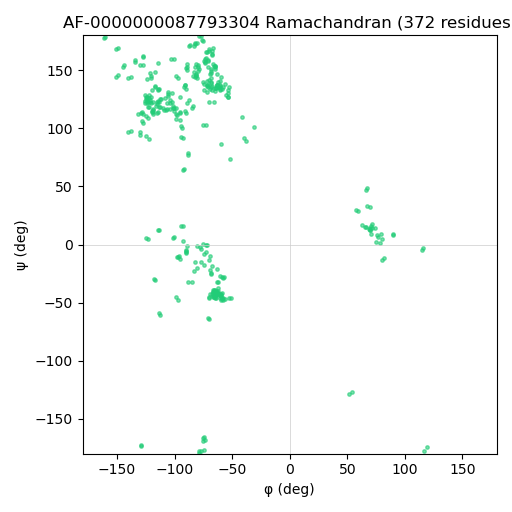M 1766 C C . ASN B 1 39 ? 8.766 7.941 -12.07 1 95 39 ASN B C 1
ATOM 1768 O O . ASN B 1 39 ? 8.281 7.973 -10.938 1 95 39 ASN B O 1
ATOM 1772 N N . PRO B 1 40 ? 9.852 7.312 -12.344 1 93.62 40 PRO B N 1
ATOM 1773 C CA . PRO B 1 40 ? 10.484 6.504 -11.297 1 93.62 40 PRO B CA 1
ATOM 1774 C C . PRO B 1 40 ? 11.492 7.297 -10.461 1 93.62 40 PRO B C 1
ATOM 1776 O O . PRO B 1 40 ? 11.984 6.797 -9.453 1 93.62 40 PRO B O 1
ATOM 1779 N N . SER B 1 41 ? 11.781 8.492 -10.75 1 97 41 SER B N 1
ATOM 1780 C CA . SER B 1 41 ? 12.906 9.219 -10.172 1 97 41 SER B CA 1
ATOM 1781 C C . SER B 1 41 ? 12.531 9.844 -8.836 1 97 41 SER B C 1
ATOM 1783 O O . SER B 1 41 ? 11.695 10.742 -8.773 1 97 41 SER B O 1
ATOM 1785 N N . SER B 1 42 ? 13.18 9.438 -7.793 1 98.25 42 SER B N 1
ATOM 1786 C CA . SER B 1 42 ? 13.055 10.047 -6.473 1 98.25 42 SER B CA 1
ATOM 1787 C C . SER B 1 42 ? 13.594 11.477 -6.477 1 98.25 42 SER B C 1
ATOM 1789 O O . SER B 1 42 ? 13 12.367 -5.871 1 98.25 42 SER B O 1
ATOM 1791 N N . LYS B 1 43 ? 14.648 11.641 -7.137 1 98.31 43 LYS B N 1
ATOM 1792 C CA . LYS B 1 43 ? 15.312 12.945 -7.156 1 98.31 43 LYS B CA 1
ATOM 1793 C C . LYS B 1 43 ? 14.391 14.023 -7.715 1 98.31 43 LYS B C 1
ATOM 1795 O O . LYS B 1 43 ? 14.273 15.102 -7.137 1 98.31 43 LYS B O 1
ATOM 1800 N N . ILE B 1 44 ? 13.758 13.734 -8.836 1 98.5 44 ILE B N 1
ATOM 1801 C CA . ILE B 1 44 ? 12.844 14.688 -9.461 1 98.5 44 ILE B CA 1
ATOM 1802 C C . ILE B 1 44 ? 11.703 15.016 -8.5 1 98.5 44 ILE B C 1
ATOM 1804 O O . ILE B 1 44 ? 11.344 16.188 -8.328 1 98.5 44 ILE B O 1
ATOM 1808 N N . LYS B 1 45 ? 11.188 14.031 -7.848 1 98.81 45 LYS B N 1
ATOM 1809 C CA . LYS B 1 45 ? 10.086 14.242 -6.914 1 98.81 45 LYS B CA 1
ATOM 1810 C C . LYS B 1 45 ? 10.531 15.102 -5.73 1 98.81 45 LYS B C 1
ATOM 1812 O O . LYS B 1 45 ? 9.797 15.992 -5.293 1 98.81 45 LYS B O 1
ATOM 1817 N N . ILE B 1 46 ? 11.719 14.875 -5.262 1 98.88 46 ILE B N 1
ATOM 1818 C CA . ILE B 1 46 ? 12.25 15.609 -4.121 1 98.88 46 ILE B CA 1
ATOM 1819 C C . ILE B 1 46 ? 12.453 17.078 -4.496 1 98.88 46 ILE B C 1
ATOM 1821 O O . ILE B 1 46 ? 12.078 17.969 -3.74 1 98.88 46 ILE B O 1
ATOM 1825 N N . ILE B 1 47 ? 13.031 17.297 -5.691 1 98.75 47 ILE B N 1
ATOM 1826 C CA . ILE B 1 47 ? 13.258 18.656 -6.168 1 98.75 47 ILE B CA 1
ATOM 1827 C C . ILE B 1 47 ? 11.93 19.391 -6.258 1 98.75 47 ILE B C 1
ATOM 1829 O O . ILE B 1 47 ? 11.82 20.531 -5.793 1 98.75 47 ILE B O 1
ATOM 1833 N N . VAL B 1 48 ? 10.938 18.766 -6.789 1 98.69 48 VAL B N 1
ATOM 1834 C CA . VAL B 1 48 ? 9.625 19.359 -6.98 1 98.69 48 VAL B CA 1
ATOM 1835 C C . VAL B 1 48 ? 8.992 19.672 -5.625 1 98.69 48 VAL B C 1
ATOM 1837 O O . VAL B 1 48 ? 8.438 20.75 -5.418 1 98.69 48 VAL B O 1
ATOM 1840 N N . LEU B 1 49 ? 9.055 18.75 -4.711 1 98.88 49 LEU B N 1
ATOM 1841 C CA . LEU B 1 49 ? 8.5 18.938 -3.375 1 98.88 49 LEU B CA 1
ATOM 1842 C C . LEU B 1 49 ? 9.156 20.109 -2.668 1 98.88 49 LEU B C 1
ATOM 1844 O O . LEU B 1 49 ? 8.477 20.953 -2.08 1 98.88 49 LEU B O 1
ATOM 1848 N N . ARG B 1 50 ? 10.445 20.156 -2.742 1 98.88 50 ARG B N 1
ATOM 1849 C CA . ARG B 1 50 ? 11.164 21.25 -2.109 1 98.88 50 ARG B CA 1
ATOM 1850 C C . ARG B 1 50 ? 10.797 22.594 -2.742 1 98.88 50 ARG B C 1
ATOM 1852 O O . ARG B 1 50 ? 10.625 23.594 -2.043 1 98.88 50 ARG B O 1
ATOM 1859 N N . LEU B 1 51 ? 10.695 22.609 -4.066 1 98.75 51 LEU B N 1
ATOM 1860 C CA . LEU B 1 51 ? 10.336 23.812 -4.789 1 98.75 51 LEU B CA 1
ATOM 1861 C C . LEU B 1 51 ? 8.984 24.344 -4.316 1 98.75 51 LEU B C 1
ATOM 1863 O O . LEU B 1 51 ? 8.766 25.562 -4.285 1 98.75 51 LEU B O 1
ATOM 1867 N N . PHE B 1 52 ? 8.141 23.438 -3.857 1 98.75 52 PHE B N 1
ATOM 1868 C CA . PHE B 1 52 ? 6.809 23.859 -3.447 1 98.75 52 PHE B CA 1
ATOM 1869 C C . PHE B 1 52 ? 6.719 23.984 -1.931 1 98.75 52 PHE B C 1
ATOM 1871 O O . PHE B 1 52 ? 5.625 24.062 -1.372 1 98.75 52 PHE B O 1
ATOM 1878 N N . GLY B 1 53 ? 7.844 23.844 -1.238 1 98.69 53 GLY B N 1
ATOM 1879 C CA . GLY B 1 53 ? 7.867 24.297 0.146 1 98.69 53 GLY B CA 1
ATOM 1880 C C . GLY B 1 53 ? 8.055 23.156 1.134 1 98.69 53 GLY B C 1
ATOM 1881 O O . GLY B 1 53 ? 8.156 23.391 2.342 1 98.69 53 GLY B O 1
ATOM 1882 N N . ALA B 1 54 ? 8.086 21.938 0.677 1 98.94 54 ALA B N 1
ATOM 1883 C CA . ALA B 1 54 ? 8.336 20.828 1.587 1 98.94 54 ALA B CA 1
ATOM 1884 C C . ALA B 1 54 ? 9.766 20.859 2.113 1 98.94 54 ALA B C 1
ATOM 1886 O O . ALA B 1 54 ? 10.68 21.312 1.421 1 98.94 54 ALA B O 1
ATOM 1887 N N . LYS B 1 55 ? 9.93 20.406 3.354 1 98.94 55 LYS B N 1
ATOM 1888 C CA . LYS B 1 55 ? 11.25 20.172 3.914 1 98.94 55 LYS B CA 1
ATOM 1889 C C . LYS B 1 55 ? 11.617 18.688 3.832 1 98.94 55 LYS B C 1
ATOM 1891 O O . LYS B 1 55 ? 11.023 17.859 4.531 1 98.94 55 LYS B O 1
ATOM 1896 N N . VAL B 1 56 ? 12.609 18.391 2.994 1 98.94 56 VAL B N 1
ATOM 1897 C CA . VAL B 1 56 ? 12.992 17 2.756 1 98.94 56 VAL B CA 1
ATOM 1898 C C . VAL B 1 56 ? 14.492 16.828 3.025 1 98.94 56 VAL B C 1
ATOM 1900 O O . VAL B 1 56 ? 15.312 17.547 2.447 1 98.94 56 VAL B O 1
ATOM 1903 N N . GLY B 1 57 ? 14.781 15.93 3.891 1 98.88 57 GLY B N 1
ATOM 1904 C CA . GLY B 1 57 ? 16.156 15.695 4.309 1 98.88 57 GLY B CA 1
ATOM 1905 C C . GLY B 1 57 ? 16.969 14.945 3.271 1 98.88 57 GLY B C 1
ATOM 1906 O O . GLY B 1 57 ? 16.562 14.82 2.119 1 98.88 57 GLY B O 1
ATOM 1907 N N . GLN B 1 58 ? 18.156 14.5 3.689 1 98.62 58 GLN B N 1
ATOM 1908 C CA . GLN B 1 58 ? 19.078 13.789 2.811 1 98.62 58 GLN B CA 1
ATOM 1909 C C . GLN B 1 58 ? 18.719 12.305 2.736 1 98.62 58 GLN B C 1
ATOM 1911 O O . GLN B 1 58 ? 18.188 11.734 3.693 1 98.62 58 GLN B O 1
ATOM 1916 N N . GLY B 1 59 ? 18.984 11.719 1.614 1 98.62 59 GLY B N 1
ATOM 1917 C CA . GLY B 1 59 ? 18.875 10.273 1.469 1 98.62 59 GLY B CA 1
ATOM 1918 C C . GLY B 1 59 ? 17.438 9.773 1.466 1 98.62 59 GLY B C 1
ATOM 1919 O O . GLY B 1 59 ? 17.188 8.586 1.651 1 98.62 59 GLY B O 1
ATOM 1920 N N . VAL B 1 60 ? 16.5 10.648 1.308 1 98.81 60 VAL B N 1
ATOM 1921 C CA . VAL B 1 60 ? 15.094 10.273 1.257 1 98.81 60 VAL B CA 1
ATOM 1922 C C . VAL B 1 60 ? 14.797 9.562 -0.063 1 98.81 60 VAL B C 1
ATOM 1924 O O . VAL B 1 60 ? 15.305 9.961 -1.115 1 98.81 60 VAL B O 1
ATOM 1927 N N . VAL B 1 61 ? 14.039 8.484 0.005 1 98.81 61 VAL B N 1
ATOM 1928 C CA . VAL B 1 61 ? 13.625 7.742 -1.182 1 98.81 61 VAL B CA 1
ATOM 1929 C C . VAL B 1 61 ? 12.109 7.863 -1.357 1 98.81 61 VAL B C 1
ATOM 1931 O O . VAL B 1 61 ? 11.344 7.535 -0.446 1 98.81 61 VAL B O 1
ATOM 1934 N N . LEU B 1 62 ? 11.641 8.359 -2.494 1 98.81 62 LEU B N 1
ATOM 1935 C CA . LEU B 1 62 ? 10.234 8.438 -2.877 1 98.81 62 LEU B CA 1
ATOM 1936 C C . LEU B 1 62 ? 9.938 7.512 -4.051 1 98.81 62 LEU B C 1
ATOM 1938 O O . LEU B 1 62 ? 10.461 7.703 -5.148 1 98.81 62 LEU B O 1
ATOM 1942 N N . LYS B 1 63 ? 9.086 6.574 -3.82 1 98.56 63 LYS B N 1
ATOM 1943 C CA . LYS B 1 63 ? 8.734 5.602 -4.852 1 98.56 63 LYS B CA 1
ATOM 1944 C C . LYS B 1 63 ? 7.68 6.16 -5.801 1 98.56 63 LYS B C 1
ATOM 1946 O O . LYS B 1 63 ? 7.219 7.289 -5.629 1 98.56 63 LYS B O 1
ATOM 1951 N N . PRO B 1 64 ? 7.375 5.445 -6.848 1 97.5 64 PRO B N 1
ATOM 1952 C CA . PRO B 1 64 ? 6.449 5.973 -7.852 1 97.5 64 PRO B CA 1
ATOM 1953 C C . PRO B 1 64 ? 5.027 6.129 -7.316 1 97.5 64 PRO B C 1
ATOM 1955 O O . PRO B 1 64 ? 4.637 5.43 -6.379 1 97.5 64 PRO B O 1
ATOM 1958 N N . SER B 1 65 ? 4.27 7.027 -7.918 1 98.19 65 SER B N 1
ATOM 1959 C CA . SER B 1 65 ? 2.82 7.16 -7.805 1 98.19 65 SER B CA 1
ATOM 1960 C C . SER B 1 65 ? 2.412 7.59 -6.402 1 98.19 65 SER B C 1
ATOM 1962 O O . SER B 1 65 ? 1.387 7.141 -5.883 1 98.19 65 SER B O 1
ATOM 1964 N N . ILE B 1 66 ? 3.225 8.375 -5.762 1 98.62 66 ILE B N 1
ATOM 1965 C CA . ILE B 1 66 ? 2.842 8.953 -4.477 1 98.62 66 ILE B CA 1
ATOM 1966 C C . ILE B 1 66 ? 1.921 10.148 -4.703 1 98.62 66 ILE B C 1
ATOM 1968 O O . ILE B 1 66 ? 1.949 10.773 -5.766 1 98.62 66 ILE B O 1
ATOM 1972 N N . ASN B 1 67 ? 1.064 10.422 -3.703 1 98.81 67 ASN B N 1
ATOM 1973 C CA . ASN B 1 67 ? 0.153 11.562 -3.715 1 98.81 67 ASN B CA 1
ATOM 1974 C C . ASN B 1 67 ? 0.369 12.469 -2.504 1 98.81 67 ASN B C 1
ATOM 1976 O O . ASN B 1 67 ? 0.386 11.992 -1.367 1 98.81 67 ASN B O 1
ATOM 1980 N N . VAL B 1 68 ? 0.584 13.766 -2.764 1 98.88 68 VAL B N 1
ATOM 1981 C CA . VAL B 1 68 ? 0.773 14.75 -1.7 1 98.88 68 VAL B CA 1
ATOM 1982 C C . VAL B 1 68 ? -0.22 15.898 -1.874 1 98.88 68 VAL B C 1
ATOM 1984 O O . VAL B 1 68 ? -0.218 16.578 -2.902 1 98.88 68 VAL B O 1
ATOM 1987 N N . LYS B 1 69 ? -1.032 16.156 -0.896 1 98.62 69 LYS B N 1
ATOM 1988 C CA . LYS B 1 69 ? -2.041 17.203 -1.018 1 98.62 69 LYS B CA 1
ATOM 1989 C C . LYS B 1 69 ? -1.398 18.594 -1.017 1 98.62 69 LYS B C 1
ATOM 1991 O O . LYS B 1 69 ? -1.52 19.344 -1.99 1 98.62 69 LYS B O 1
ATOM 1996 N N . TYR B 1 70 ? -0.739 19 0.114 1 98.69 70 TYR B N 1
ATOM 1997 C CA . TYR B 1 70 ? -0.063 20.281 0.199 1 98.69 70 TYR B CA 1
ATOM 1998 C C . TYR B 1 70 ? 1.382 20.125 0.653 1 98.69 70 TYR B C 1
ATOM 2000 O O . TYR B 1 70 ? 1.648 19.953 1.846 1 98.69 70 TYR B O 1
ATOM 2008 N N . PRO B 1 71 ? 2.297 20.266 -0.3 1 98.81 71 PRO B N 1
ATOM 2009 C CA . PRO B 1 71 ? 3.695 19.969 0.025 1 98.81 71 PRO B CA 1
ATOM 2010 C C . PRO B 1 71 ? 4.293 20.984 1.004 1 98.81 71 PRO B C 1
ATOM 2012 O O . PRO B 1 71 ? 5.207 20.641 1.762 1 98.81 71 PRO B O 1
ATOM 2015 N N . TRP B 1 72 ? 3.793 22.188 1.061 1 98.81 72 TRP B N 1
ATOM 2016 C CA . TRP B 1 72 ? 4.336 23.203 1.954 1 98.81 72 TRP B CA 1
ATOM 2017 C C . TRP B 1 72 ? 3.994 22.891 3.406 1 98.81 72 TRP B C 1
ATOM 2019 O O . TRP B 1 72 ? 4.441 23.594 4.32 1 98.81 72 TRP B O 1
ATOM 2029 N N . LEU B 1 73 ? 3.289 21.812 3.666 1 98.88 73 LEU B N 1
ATOM 2030 C CA . LEU B 1 73 ? 2.934 21.422 5.02 1 98.88 73 LEU B CA 1
ATOM 2031 C C . LEU B 1 73 ? 3.621 20.109 5.398 1 98.88 73 LEU B C 1
ATOM 2033 O O . LEU B 1 73 ? 3.311 19.516 6.434 1 98.88 73 LEU B O 1
ATOM 2037 N N . ILE B 1 74 ? 4.609 19.641 4.617 1 98.81 74 ILE B N 1
ATOM 2038 C CA . ILE B 1 74 ? 5.238 18.328 4.797 1 98.81 74 ILE B CA 1
ATOM 2039 C C . ILE B 1 74 ? 6.691 18.516 5.223 1 98.81 74 ILE B C 1
ATOM 2041 O O . ILE B 1 74 ? 7.414 19.344 4.648 1 98.81 74 ILE B O 1
ATOM 2045 N N . GLU B 1 75 ? 7.125 17.797 6.215 1 98.94 75 GLU B N 1
ATOM 2046 C CA . GLU B 1 75 ? 8.523 17.641 6.617 1 98.94 75 GLU B CA 1
ATOM 2047 C C . GLU B 1 75 ? 8.914 16.156 6.656 1 98.94 75 GLU B C 1
ATOM 2049 O O . GLU B 1 75 ? 8.219 15.344 7.262 1 98.94 75 GLU B O 1
ATOM 2054 N N . ILE B 1 76 ? 9.977 15.805 5.969 1 98.94 76 ILE B N 1
ATOM 2055 C CA . ILE B 1 76 ? 10.5 14.438 5.953 1 98.94 76 ILE B CA 1
ATOM 2056 C C . ILE B 1 76 ? 11.969 14.453 6.371 1 98.94 76 ILE B C 1
ATOM 2058 O O . ILE B 1 76 ? 12.789 15.148 5.762 1 98.94 76 ILE B O 1
ATOM 2062 N N . GLY B 1 77 ? 12.297 13.703 7.352 1 98.94 77 GLY B N 1
ATOM 2063 C CA . GLY B 1 77 ? 13.656 13.633 7.867 1 98.94 77 GLY B CA 1
ATOM 2064 C C . GLY B 1 77 ? 14.578 12.797 7 1 98.94 77 GLY B C 1
ATOM 2065 O O . GLY B 1 77 ? 14.148 12.227 5.996 1 98.94 77 GLY B O 1
ATOM 2066 N N . ASP B 1 78 ? 15.82 12.664 7.461 1 98.94 78 ASP B N 1
ATOM 2067 C CA . ASP B 1 78 ? 16.891 12.023 6.699 1 98.94 78 ASP B CA 1
ATOM 2068 C C . ASP B 1 78 ? 16.641 10.523 6.555 1 98.94 78 ASP B C 1
ATOM 2070 O O . ASP B 1 78 ? 16.188 9.875 7.492 1 98.94 78 ASP B O 1
ATOM 2074 N N . TYR B 1 79 ? 16.844 9.984 5.324 1 98.81 79 TYR B N 1
ATOM 2075 C CA . TYR B 1 79 ? 16.953 8.562 4.996 1 98.81 79 TYR B CA 1
ATOM 2076 C C . TYR B 1 79 ? 15.602 7.867 5.145 1 98.81 79 TYR B C 1
ATOM 2078 O O . TYR B 1 79 ? 15.531 6.641 5.227 1 98.81 79 TYR B O 1
ATOM 2086 N N . SER B 1 80 ? 14.547 8.625 5.199 1 98.94 80 SER B N 1
ATOM 2087 C CA . SER B 1 80 ? 13.219 8.039 5.254 1 98.94 80 SER B CA 1
ATOM 2088 C C . SER B 1 80 ? 12.75 7.605 3.867 1 98.94 80 SER B C 1
ATOM 2090 O O . SER B 1 80 ? 13.18 8.164 2.857 1 98.94 80 SER B O 1
ATOM 2092 N N . TRP B 1 81 ? 11.93 6.535 3.881 1 98.94 81 TRP B N 1
ATOM 2093 C CA . TRP B 1 81 ? 11.406 5.957 2.646 1 98.94 81 TRP B CA 1
ATOM 2094 C C . TRP B 1 81 ? 9.891 6.117 2.566 1 98.94 81 TRP B C 1
ATOM 2096 O O . TRP B 1 81 ? 9.18 5.844 3.537 1 98.94 81 TRP B O 1
ATOM 2106 N N . ILE B 1 82 ? 9.359 6.574 1.396 1 98.94 82 ILE B N 1
ATOM 2107 C CA . ILE B 1 82 ? 7.934 6.621 1.098 1 98.94 82 ILE B CA 1
ATOM 2108 C C . ILE B 1 82 ? 7.617 5.688 -0.07 1 98.94 82 ILE B C 1
ATOM 2110 O O . ILE B 1 82 ? 8.109 5.891 -1.183 1 98.94 82 ILE B O 1
ATOM 2114 N N . GLY B 1 83 ? 6.793 4.754 0.207 1 98.69 83 GLY B N 1
ATOM 2115 C CA . GLY B 1 83 ? 6.539 3.672 -0.729 1 98.69 83 GLY B CA 1
ATOM 2116 C C . GLY B 1 83 ? 5.566 4.051 -1.831 1 98.69 83 GLY B C 1
ATOM 2117 O O . GLY B 1 83 ? 4.969 5.129 -1.795 1 98.69 83 GLY B O 1
ATOM 2118 N N . GLU B 1 84 ? 5.457 3.092 -2.766 1 98.44 84 GLU B N 1
ATOM 2119 C CA . GLU B 1 84 ? 4.617 3.277 -3.945 1 98.44 84 GLU B CA 1
ATOM 2120 C C . GLU B 1 84 ? 3.158 3.49 -3.555 1 98.44 84 GLU B C 1
ATOM 2122 O O . GLU B 1 84 ? 2.639 2.803 -2.672 1 98.44 84 GLU B O 1
ATOM 2127 N N . HIS B 1 85 ? 2.498 4.504 -4.156 1 98.31 85 HIS B N 1
ATOM 2128 C CA . HIS B 1 85 ? 1.074 4.793 -4.027 1 98.31 85 HIS B CA 1
ATOM 2129 C C . HIS B 1 85 ? 0.745 5.309 -2.629 1 98.31 85 HIS B C 1
ATOM 2131 O O . HIS B 1 85 ? -0.427 5.383 -2.25 1 98.31 85 HIS B O 1
ATOM 2137 N N . ALA B 1 86 ? 1.74 5.664 -1.828 1 98.81 86 ALA B N 1
ATOM 2138 C CA . ALA B 1 86 ? 1.445 6.316 -0.555 1 98.81 86 ALA B CA 1
ATOM 2139 C C . ALA B 1 86 ? 0.754 7.66 -0.775 1 98.81 86 ALA B C 1
ATOM 2141 O O . ALA B 1 86 ? 1.028 8.352 -1.758 1 98.81 86 ALA B O 1
ATOM 2142 N N . TRP B 1 87 ? -0.139 8.016 0.156 1 98.88 87 TRP B N 1
ATOM 2143 C CA . TRP B 1 87 ? -0.898 9.266 0.088 1 98.88 87 TRP B CA 1
ATOM 2144 C C . TRP B 1 87 ? -0.71 10.086 1.357 1 98.88 87 TRP B C 1
ATOM 2146 O O . TRP B 1 87 ? -1.145 9.68 2.438 1 98.88 87 TRP B O 1
ATOM 2156 N N . LEU B 1 88 ? -0.029 11.188 1.247 1 98.94 88 LEU B N 1
ATOM 2157 C CA . LEU B 1 88 ? 0.116 12.18 2.312 1 98.94 88 LEU B CA 1
ATOM 2158 C C . LEU B 1 88 ? -0.929 13.281 2.176 1 98.94 88 LEU B C 1
ATOM 2160 O O . LEU B 1 88 ? -0.697 14.281 1.496 1 98.94 88 LEU B O 1
ATOM 2164 N N . ASP B 1 89 ? -2.057 13.109 2.855 1 98.81 89 ASP B N 1
ATOM 2165 C CA . ASP B 1 89 ? -3.191 14.023 2.746 1 98.81 89 ASP B CA 1
ATOM 2166 C C . ASP B 1 89 ? -3.074 15.172 3.746 1 98.81 89 ASP B C 1
ATOM 2168 O O . ASP B 1 89 ? -3.824 15.227 4.723 1 98.81 89 ASP B O 1
ATOM 2172 N N . SER B 1 90 ? -2.244 16.125 3.441 1 98.62 90 SER B N 1
ATOM 2173 C CA . SER B 1 90 ? -1.755 17.172 4.336 1 98.62 90 SER B CA 1
ATOM 2174 C C . SER B 1 90 ? -2.639 18.422 4.27 1 98.62 90 SER B C 1
ATOM 2176 O O . SER B 1 90 ? -2.172 19.5 3.916 1 98.62 90 SER B O 1
ATOM 2178 N N . LEU B 1 91 ? -3.877 18.297 4.699 1 98.31 91 LEU B N 1
ATOM 2179 C CA . LEU B 1 91 ? -4.668 19.516 4.91 1 98.31 91 LEU B CA 1
ATOM 2180 C C . LEU B 1 91 ? -4.051 20.375 6 1 98.31 91 LEU B C 1
ATOM 2182 O O . LEU B 1 91 ? -4.18 21.609 5.969 1 98.31 91 LEU B O 1
ATOM 2186 N N . VAL B 1 92 ? -3.428 19.734 6.977 1 98.38 92 VAL B N 1
ATOM 2187 C CA . VAL B 1 92 ? -2.547 20.344 7.969 1 98.38 92 VAL B CA 1
ATOM 2188 C C . VAL B 1 92 ? -1.232 19.578 8.039 1 98.38 92 VAL B C 1
ATOM 2190 O O . VAL B 1 92 ? -1.008 18.641 7.25 1 98.38 92 VAL B O 1
ATOM 2193 N N . SER B 1 93 ? -0.381 19.891 8.977 1 98.75 93 SER B N 1
ATOM 2194 C CA . SER B 1 93 ? 1.021 19.484 8.938 1 98.75 93 SER B CA 1
ATOM 2195 C C . SER B 1 93 ? 1.175 17.984 9.117 1 98.75 93 SER B C 1
ATOM 2197 O O . SER B 1 93 ? 0.447 17.375 9.906 1 98.75 93 SER B O 1
ATOM 2199 N N . ILE B 1 94 ? 2.059 17.391 8.359 1 98.94 94 ILE B N 1
ATOM 2200 C CA . ILE B 1 94 ? 2.582 16.047 8.523 1 98.94 94 ILE B CA 1
ATOM 2201 C C . ILE B 1 94 ? 4.098 16.094 8.703 1 98.94 94 ILE B C 1
ATOM 2203 O O . ILE B 1 94 ? 4.809 16.672 7.875 1 98.94 94 ILE B O 1
ATOM 2207 N N . LYS B 1 95 ? 4.586 15.578 9.805 1 98.94 95 LYS B N 1
ATOM 2208 C CA . LYS B 1 95 ? 6.02 15.477 10.062 1 98.94 95 LYS B CA 1
ATOM 2209 C C . LYS B 1 95 ? 6.465 14.016 10.125 1 98.94 95 LYS B C 1
ATOM 2211 O O . LYS B 1 95 ? 5.91 13.227 10.891 1 98.94 95 LYS B O 1
ATOM 2216 N N . ILE B 1 96 ? 7.406 13.664 9.312 1 98.94 96 ILE B N 1
ATOM 2217 C CA . ILE B 1 96 ? 8.008 12.336 9.281 1 98.94 96 ILE B CA 1
ATOM 2218 C C . ILE B 1 96 ? 9.461 12.414 9.727 1 98.94 96 ILE B C 1
ATOM 2220 O O . ILE B 1 96 ? 10.242 13.195 9.18 1 98.94 96 ILE B O 1
ATOM 2224 N N . GLY B 1 97 ? 9.844 11.672 10.688 1 98.94 97 GLY B N 1
ATOM 2225 C CA . GLY B 1 97 ? 11.18 11.719 11.258 1 98.94 97 GLY B CA 1
ATOM 2226 C C . GLY B 1 97 ? 12.227 11.055 10.383 1 98.94 97 GLY B C 1
ATOM 2227 O O . GLY B 1 97 ? 11.992 10.828 9.195 1 98.94 97 GLY B O 1
ATOM 2228 N N . ASN B 1 98 ? 13.43 10.82 11 1 98.88 98 ASN B N 1
ATOM 2229 C CA . ASN B 1 98 ? 14.547 10.18 10.312 1 98.88 98 ASN B CA 1
ATOM 2230 C C . ASN B 1 98 ? 14.398 8.656 10.297 1 98.88 98 ASN B C 1
ATOM 2232 O O . ASN B 1 98 ? 13.891 8.07 11.25 1 98.88 98 ASN B O 1
ATOM 2236 N N . ASN B 1 99 ? 14.859 8.031 9.195 1 98.88 99 ASN B N 1
ATOM 2237 C CA . ASN B 1 99 ? 14.906 6.578 9.094 1 98.88 99 ASN B CA 1
ATOM 2238 C C . ASN B 1 99 ? 13.531 5.957 9.297 1 98.88 99 ASN B C 1
ATOM 2240 O O . ASN B 1 99 ? 13.406 4.895 9.906 1 98.88 99 ASN B O 1
ATOM 2244 N N . ALA B 1 100 ? 12.484 6.676 8.93 1 98.94 100 ALA B N 1
ATOM 2245 C CA . ALA B 1 100 ? 11.125 6.137 8.922 1 98.94 100 ALA B CA 1
ATOM 2246 C C . ALA B 1 100 ? 10.805 5.488 7.578 1 98.94 100 ALA B C 1
ATOM 2248 O O . ALA B 1 100 ? 11.367 5.867 6.547 1 98.94 100 ALA B O 1
ATOM 2249 N N . CYS B 1 101 ? 9.961 4.516 7.613 1 98.94 101 CYS B N 1
ATOM 2250 C CA . CYS B 1 101 ? 9.523 3.826 6.402 1 98.94 101 CYS B CA 1
ATOM 2251 C C . CYS B 1 101 ? 8.008 3.795 6.312 1 98.94 101 CYS B C 1
ATOM 2253 O O . CYS B 1 101 ? 7.34 3.225 7.176 1 98.94 101 CYS B O 1
ATOM 2255 N N . LEU B 1 102 ? 7.41 4.48 5.363 1 98.94 102 LEU B N 1
ATOM 2256 C CA . LEU B 1 102 ? 6.02 4.316 4.949 1 98.94 102 LEU B CA 1
ATOM 2257 C C . LEU B 1 102 ? 5.918 3.377 3.754 1 98.94 102 LEU B C 1
ATOM 2259 O O . LEU B 1 102 ? 6.34 3.725 2.648 1 98.94 102 LEU B O 1
ATOM 2263 N N . SER B 1 103 ? 5.32 2.25 3.963 1 98.88 103 SER B N 1
ATOM 2264 C CA . SER B 1 103 ? 5.277 1.219 2.93 1 98.88 103 SER B CA 1
ATOM 2265 C C . SER B 1 103 ? 4.219 1.536 1.879 1 98.88 103 SER B C 1
ATOM 2267 O O . SER B 1 103 ? 3.625 2.617 1.893 1 98.88 103 SER B O 1
ATOM 2269 N N . GLN B 1 104 ? 4.09 0.632 0.933 1 98.5 104 GLN B N 1
ATOM 2270 C CA . GLN B 1 104 ? 3.203 0.781 -0.217 1 98.5 104 GLN B CA 1
ATOM 2271 C C . GLN B 1 104 ? 1.778 1.1 0.225 1 98.5 104 GLN B C 1
ATOM 2273 O O . GLN B 1 104 ? 1.24 0.448 1.123 1 98.5 104 GLN B O 1
ATOM 2278 N N . GLY B 1 105 ? 1.188 2.127 -0.379 1 98.62 105 GLY B N 1
ATOM 2279 C CA . GLY B 1 105 ? -0.24 2.357 -0.24 1 98.62 105 GLY B CA 1
ATOM 2280 C C . GLY B 1 105 ? -0.621 2.943 1.107 1 98.62 105 GLY B C 1
ATOM 2281 O O . GLY B 1 105 ? -1.805 3.025 1.441 1 98.62 105 GLY B O 1
ATOM 2282 N N . VAL B 1 106 ? 0.339 3.334 1.944 1 98.94 106 VAL B N 1
ATOM 2283 C CA . VAL B 1 106 ? 0.034 3.951 3.232 1 98.94 106 VAL B CA 1
ATOM 2284 C C . VAL B 1 106 ? -0.748 5.242 3.014 1 98.94 106 VAL B C 1
ATOM 2286 O O . VAL B 1 106 ? -0.456 6.004 2.088 1 98.94 106 VAL B O 1
ATOM 2289 N N . TYR B 1 107 ? -1.739 5.461 3.91 1 98.94 107 TYR B N 1
ATOM 2290 C CA . TYR B 1 107 ? -2.551 6.672 3.859 1 98.94 107 TYR B CA 1
ATOM 2291 C C . TYR B 1 107 ? -2.418 7.473 5.148 1 98.94 107 TYR B C 1
ATOM 2293 O O . TYR B 1 107 ? -2.756 6.984 6.23 1 98.94 107 TYR B O 1
ATOM 2301 N N . LEU B 1 108 ? -1.854 8.688 5.078 1 98.94 108 LEU B N 1
ATOM 2302 C CA . LEU B 1 108 ? -1.842 9.641 6.184 1 98.94 108 LEU B CA 1
ATOM 2303 C C . LEU B 1 108 ? -2.957 10.672 6.02 1 98.94 108 LEU B C 1
ATOM 2305 O O . LEU B 1 108 ? -2.869 11.555 5.168 1 98.94 108 LEU B O 1
ATOM 2309 N N . CYS B 1 109 ? -3.936 10.562 6.82 1 98.69 109 CYS B N 1
ATOM 2310 C CA . CYS B 1 109 ? -5.129 11.398 6.715 1 98.69 109 CYS B CA 1
ATOM 2311 C C . CYS B 1 109 ? -5.176 12.422 7.836 1 98.69 109 CYS B C 1
ATOM 2313 O O . CYS B 1 109 ? -5.375 12.07 9 1 98.69 109 CYS B O 1
ATOM 2315 N N . THR B 1 110 ? -5.105 13.703 7.512 1 98.62 110 THR B N 1
ATOM 2316 C CA . THR B 1 110 ? -5.145 14.719 8.555 1 98.62 110 THR B CA 1
ATOM 2317 C C . THR B 1 110 ? -6.559 15.273 8.711 1 98.62 110 THR B C 1
ATOM 2319 O O . THR B 1 110 ? -6.836 16.031 9.648 1 98.62 110 THR B O 1
ATOM 2322 N N . GLY B 1 111 ? -7.422 14.953 7.793 1 97.75 111 GLY B N 1
ATOM 2323 C CA . GLY B 1 111 ? -8.758 15.523 7.785 1 97.75 111 GLY B CA 1
ATOM 2324 C C . GLY B 1 111 ? -9.805 14.609 8.391 1 97.75 111 GLY B C 1
ATOM 2325 O O . GLY B 1 111 ? -9.727 13.391 8.258 1 97.75 111 GLY B O 1
ATOM 2326 N N . ASN B 1 112 ? -10.734 15.227 9.039 1 96.62 112 ASN B N 1
ATOM 2327 C CA . ASN B 1 112 ? -11.961 14.625 9.555 1 96.62 112 ASN B CA 1
ATOM 2328 C C . ASN B 1 112 ? -13.102 15.641 9.609 1 96.62 112 ASN B C 1
ATOM 2330 O O . ASN B 1 112 ? -12.914 16.812 9.281 1 96.62 112 ASN B O 1
ATOM 2334 N N . HIS B 1 113 ? -14.289 15.18 9.82 1 96.88 113 HIS B N 1
ATOM 2335 C CA . HIS B 1 113 ? -15.445 16.047 9.984 1 96.88 113 HIS B CA 1
ATOM 2336 C C . HIS B 1 113 ? -16.109 15.844 11.344 1 96.88 113 HIS B C 1
ATOM 2338 O O . HIS B 1 113 ? -16.094 14.734 11.883 1 96.88 113 HIS B O 1
ATOM 2344 N N . ASP B 1 114 ? -16.641 16.922 11.914 1 95 114 ASP B N 1
ATOM 2345 C CA . ASP B 1 114 ? -17.422 16.844 13.148 1 95 114 ASP B CA 1
ATOM 2346 C C . ASP B 1 114 ? -18.797 16.219 12.891 1 95 114 ASP B C 1
ATOM 2348 O O . ASP B 1 114 ? -19.703 16.891 12.398 1 95 114 ASP B O 1
ATOM 2352 N N . TRP B 1 115 ? -18.922 14.992 13.258 1 94.38 115 TRP B N 1
ATOM 2353 C CA . TRP B 1 115 ? -20.141 14.266 12.922 1 94.38 115 TRP B CA 1
ATOM 2354 C C . TRP B 1 115 ? -21.297 14.672 13.836 1 94.38 115 TRP B C 1
ATOM 2356 O O . TRP B 1 115 ? -22.422 14.203 13.672 1 94.38 115 TRP B O 1
ATOM 2366 N N . SER B 1 116 ? -21 15.523 14.805 1 94.94 116 SER B N 1
ATOM 2367 C CA . SER B 1 116 ? -22.047 16.062 15.648 1 94.94 116 SER B CA 1
ATOM 2368 C C . SER B 1 116 ? -22.516 17.438 15.141 1 94.94 116 SER B C 1
ATOM 2370 O O . SER B 1 116 ? -23.484 18 15.641 1 94.94 116 SER B O 1
ATOM 2372 N N . ASP B 1 117 ? -21.797 17.953 14.227 1 94.06 117 ASP B N 1
ATOM 2373 C CA . ASP B 1 117 ? -22.094 19.25 13.609 1 94.06 117 ASP B CA 1
ATOM 2374 C C . ASP B 1 117 ? -23 19.078 12.398 1 94.06 117 ASP B C 1
ATOM 2376 O O . ASP B 1 117 ? -22.641 18.391 11.438 1 94.06 117 ASP B O 1
ATOM 2380 N N . PRO B 1 118 ? -24.172 19.734 12.414 1 94.5 118 PRO B N 1
ATOM 2381 C CA . PRO B 1 118 ? -25.062 19.625 11.25 1 94.5 118 PRO B CA 1
ATOM 2382 C C . PRO B 1 118 ? -24.406 20.109 9.961 1 94.5 118 PRO B C 1
ATOM 2384 O O . PRO B 1 118 ? -24.734 19.609 8.875 1 94.5 118 PRO B O 1
ATOM 2387 N N . ALA B 1 119 ? -23.516 20.984 10.172 1 95.31 119 ALA B N 1
ATOM 2388 C CA . ALA B 1 119 ? -22.875 21.516 8.977 1 95.31 119 ALA B CA 1
ATOM 2389 C C . ALA B 1 119 ? -21.641 20.688 8.594 1 95.31 119 ALA B C 1
ATOM 2391 O O . ALA B 1 119 ? -21 20.969 7.582 1 95.31 119 ALA B O 1
ATOM 2392 N N . PHE B 1 120 ? -21.266 19.766 9.438 1 96.12 120 PHE B N 1
ATOM 2393 C CA . PHE B 1 120 ? -20.219 18.797 9.109 1 96.12 120 PHE B CA 1
ATOM 2394 C C . PHE B 1 120 ? -18.875 19.484 8.969 1 96.12 120 PHE B C 1
ATOM 2396 O O . PHE B 1 120 ? -18.156 19.266 7.984 1 96.12 120 PHE B O 1
ATOM 2403 N N . GLY B 1 121 ? -18.578 20.25 9.898 1 95.31 121 GLY B N 1
ATOM 2404 C CA . GLY B 1 121 ? -17.391 21.094 9.859 1 95.31 121 GLY B CA 1
ATOM 2405 C C . GLY B 1 121 ? -16.109 20.297 9.992 1 95.31 121 GLY B C 1
ATOM 2406 O O . GLY B 1 121 ? -16.125 19.141 10.43 1 95.31 121 GLY B O 1
ATOM 2407 N N . TYR B 1 122 ? -15.07 20.984 9.68 1 95.81 122 TYR B N 1
ATOM 2408 C CA . TYR B 1 122 ? -13.75 20.359 9.664 1 95.81 122 TYR B CA 1
ATOM 2409 C C . TYR B 1 122 ? -13.273 20.062 11.078 1 95.81 122 TYR B C 1
ATOM 2411 O O . TYR B 1 122 ? -13.508 20.859 12 1 95.81 122 TYR B O 1
ATOM 2419 N N . LEU B 1 123 ? -12.719 18.906 11.211 1 95.94 123 LEU B N 1
ATOM 2420 C CA . LEU B 1 123 ? -11.875 18.531 12.344 1 95.94 123 LEU B CA 1
ATOM 2421 C C . LEU B 1 123 ? -10.492 18.094 11.875 1 95.94 123 LEU B C 1
ATOM 2423 O O . LEU B 1 123 ? -10.281 16.906 11.602 1 95.94 123 LEU B O 1
ATOM 2427 N N . LEU B 1 124 ? -9.555 19.031 11.789 1 97.94 124 LEU B N 1
ATOM 2428 C CA . LEU B 1 124 ? -8.234 18.781 11.219 1 97.94 124 LEU B CA 1
ATOM 2429 C C . LEU B 1 124 ? -7.172 18.703 12.312 1 97.94 124 LEU B C 1
ATOM 2431 O O . LEU B 1 124 ? -7.164 19.516 13.234 1 97.94 124 LEU B O 1
ATOM 2435 N N . LYS B 1 125 ? -6.371 17.625 12.258 1 98.5 125 LYS B N 1
ATOM 2436 C CA . LYS B 1 125 ? -5.289 17.484 13.227 1 98.5 125 LYS B CA 1
ATOM 2437 C C . LYS B 1 125 ? -4.012 16.984 12.562 1 98.5 125 LYS B C 1
ATOM 2439 O O . LYS B 1 125 ? -4.066 16.141 11.672 1 98.5 125 LYS B O 1
ATOM 2444 N N . PRO B 1 126 ? -2.875 17.484 13.039 1 98.81 126 PRO B N 1
ATOM 2445 C CA . PRO B 1 126 ? -1.595 17.078 12.453 1 98.81 126 PRO B CA 1
ATOM 2446 C C . PRO B 1 126 ? -1.225 15.633 12.781 1 98.81 126 PRO B C 1
ATOM 2448 O O . PRO B 1 126 ? -1.806 15.031 13.688 1 98.81 126 PRO B O 1
ATOM 2451 N N . ILE B 1 127 ? -0.347 15.062 11.945 1 98.94 127 ILE B N 1
ATOM 2452 C CA . ILE B 1 127 ? 0.218 13.734 12.164 1 98.94 127 ILE B CA 1
ATOM 2453 C C . ILE B 1 127 ? 1.729 13.844 12.359 1 98.94 127 ILE B C 1
ATOM 2455 O O . ILE B 1 127 ? 2.402 14.578 11.633 1 98.94 127 ILE B O 1
ATOM 2459 N N . ILE B 1 128 ? 2.25 13.125 13.359 1 99 128 ILE B N 1
ATOM 2460 C CA . ILE B 1 128 ? 3.688 13.07 13.602 1 99 128 ILE B CA 1
ATOM 2461 C C . ILE B 1 128 ? 4.168 11.625 13.547 1 99 128 ILE B C 1
ATOM 2463 O O . ILE B 1 128 ? 3.715 10.781 14.328 1 99 128 ILE B O 1
ATOM 2467 N N . ILE B 1 129 ? 5.051 11.32 12.617 1 98.94 129 ILE B N 1
ATOM 2468 C CA . ILE B 1 129 ? 5.742 10.047 12.508 1 98.94 129 ILE B CA 1
ATOM 2469 C C . 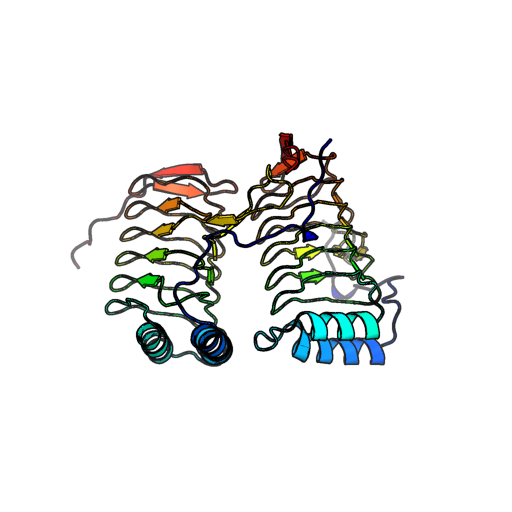ILE B 1 129 ? 7.156 10.172 13.062 1 98.94 129 ILE B C 1
ATOM 2471 O O . ILE B 1 129 ? 7.977 10.922 12.531 1 98.94 129 ILE B O 1
ATOM 2475 N N . GLY B 1 130 ? 7.473 9.438 14.047 1 98.94 130 GLY B N 1
ATOM 2476 C CA . GLY B 1 130 ? 8.758 9.555 14.711 1 98.94 130 GLY B CA 1
ATOM 2477 C C . GLY B 1 130 ? 9.883 8.875 13.961 1 98.94 130 GLY B C 1
ATOM 2478 O O . GLY B 1 130 ? 9.664 8.258 12.922 1 98.94 130 GLY B O 1
ATOM 2479 N N . ASP B 1 131 ? 11.141 9 14.586 1 98.88 131 ASP B N 1
ATOM 2480 C CA . ASP B 1 131 ? 12.328 8.383 14.008 1 98.88 131 ASP B CA 1
ATOM 2481 C C . ASP B 1 131 ? 12.211 6.859 14.016 1 98.88 131 ASP B C 1
ATOM 2483 O O . ASP B 1 131 ? 11.766 6.27 15 1 98.88 131 ASP B O 1
ATOM 2487 N N . GLY B 1 132 ? 12.555 6.23 12.883 1 98.81 132 GLY B N 1
ATOM 2488 C CA . GLY B 1 132 ? 12.672 4.781 12.836 1 98.81 132 GLY B CA 1
ATOM 2489 C C . GLY B 1 132 ? 11.328 4.078 12.789 1 98.81 132 GLY B C 1
ATOM 2490 O O . GLY B 1 132 ? 11.258 2.852 12.914 1 98.81 132 GLY B O 1
ATOM 2491 N N . VAL B 1 133 ? 10.242 4.812 12.656 1 98.94 133 VAL B N 1
ATOM 2492 C CA . VAL B 1 133 ? 8.914 4.219 12.594 1 98.94 133 VAL B CA 1
ATOM 2493 C C . VAL B 1 133 ? 8.742 3.471 11.281 1 98.94 133 VAL B C 1
ATOM 2495 O O . VAL B 1 133 ? 9.242 3.91 10.242 1 98.94 133 VAL B O 1
ATOM 2498 N N . TRP B 1 134 ? 8.07 2.342 11.352 1 98.94 134 TRP B N 1
ATOM 2499 C CA . TRP B 1 134 ? 7.676 1.604 10.164 1 98.94 134 TRP B CA 1
ATOM 2500 C C . TRP B 1 134 ? 6.156 1.493 10.07 1 98.94 134 TRP B C 1
ATOM 2502 O O . TRP B 1 134 ? 5.516 0.913 10.953 1 98.94 134 TRP B O 1
ATOM 2512 N N . VAL B 1 135 ? 5.578 2.092 9.055 1 98.94 135 VAL B N 1
ATOM 2513 C CA . VAL B 1 135 ? 4.156 1.938 8.75 1 98.94 135 VAL B CA 1
ATOM 2514 C C . VAL B 1 135 ? 3.979 0.936 7.613 1 98.94 135 VAL B C 1
ATOM 2516 O O . VAL B 1 135 ? 4.406 1.186 6.484 1 98.94 135 VAL B O 1
ATOM 2519 N N . GLY B 1 136 ? 3.361 -0.188 7.902 1 98.88 136 GLY B N 1
ATOM 2520 C CA . GLY B 1 136 ? 3.221 -1.287 6.961 1 98.88 136 GLY B CA 1
ATOM 2521 C C . GLY B 1 136 ? 2.316 -0.959 5.789 1 98.88 136 GLY B C 1
ATOM 2522 O O . GLY B 1 136 ? 1.564 0.018 5.832 1 98.88 136 GLY B O 1
ATOM 2523 N N . ALA B 1 137 ? 2.422 -1.827 4.816 1 98.81 137 ALA B N 1
ATOM 2524 C CA . ALA B 1 137 ? 1.722 -1.588 3.557 1 98.81 137 ALA B CA 1
ATOM 2525 C C . ALA B 1 137 ? 0.22 -1.436 3.785 1 98.81 137 ALA B C 1
ATOM 2527 O O . ALA B 1 137 ? -0.374 -2.182 4.566 1 98.81 137 ALA B O 1
ATOM 2528 N N . ARG B 1 138 ? -0.413 -0.394 3.107 1 98.75 138 ARG B N 1
ATOM 2529 C CA . ARG B 1 138 ? -1.845 -0.126 3.031 1 98.75 138 ARG B CA 1
ATOM 2530 C C . ARG B 1 138 ? -2.42 0.177 4.41 1 98.75 138 ARG B C 1
ATOM 2532 O O . ARG B 1 138 ? -3.629 0.07 4.625 1 98.75 138 ARG B O 1
ATOM 2539 N N . ALA B 1 139 ? -1.583 0.497 5.387 1 98.88 139 ALA B N 1
ATOM 2540 C CA . ALA B 1 139 ? -2.068 0.982 6.676 1 98.88 139 ALA B CA 1
ATOM 2541 C C . ALA B 1 139 ? -2.57 2.42 6.566 1 98.88 139 ALA B C 1
ATOM 2543 O O . ALA B 1 139 ? -2.199 3.145 5.641 1 98.88 139 ALA B O 1
ATOM 2544 N N . THR B 1 140 ? -3.463 2.812 7.516 1 98.94 140 THR B N 1
ATOM 2545 C CA . THR B 1 140 ? -4.039 4.148 7.59 1 98.94 140 THR B CA 1
ATOM 2546 C C . THR B 1 140 ? -3.742 4.793 8.938 1 98.94 140 THR B C 1
ATOM 2548 O O . THR B 1 140 ? -3.953 4.18 9.984 1 98.94 140 THR B O 1
ATOM 2551 N N . VAL B 1 141 ? -3.217 6.012 8.922 1 98.94 141 VAL B N 1
ATOM 2552 C CA . VAL B 1 141 ? -3 6.809 10.125 1 98.94 141 VAL B CA 1
ATOM 2553 C C . VAL B 1 141 ? -4.027 7.938 10.195 1 98.94 141 VAL B C 1
ATOM 2555 O O . VAL B 1 141 ? -4.109 8.766 9.281 1 98.94 141 VAL B O 1
ATOM 2558 N N . LEU B 1 142 ? -4.797 7.988 11.25 1 98.81 142 LEU B N 1
ATOM 2559 C CA . LEU B 1 142 ? -5.906 8.93 11.359 1 98.81 142 LEU B CA 1
ATOM 2560 C C . LEU B 1 142 ? -5.434 10.266 11.914 1 98.81 142 LEU B C 1
ATOM 2562 O O . LEU B 1 142 ? -4.285 10.398 12.336 1 98.81 142 LEU B O 1
ATOM 2566 N N . PRO B 1 143 ? -6.316 11.25 11.891 1 98.75 143 PRO B N 1
ATOM 2567 C CA . PRO B 1 143 ? -5.898 12.602 12.281 1 98.75 143 PRO B CA 1
ATOM 2568 C C . PRO B 1 143 ? -5.449 12.68 13.742 1 98.75 143 PRO B C 1
ATOM 2570 O O . PRO B 1 143 ? -6.055 12.055 14.617 1 98.75 143 PRO B O 1
ATOM 2573 N N . GLY B 1 144 ? -4.359 13.398 13.961 1 98.81 144 GLY B N 1
ATOM 2574 C CA . GLY B 1 144 ? -3.957 13.742 15.312 1 98.81 144 GLY B CA 1
ATOM 2575 C C . GLY B 1 144 ? -3.045 12.711 15.945 1 98.81 144 GLY B C 1
ATOM 2576 O O . GLY B 1 144 ? -2.727 12.797 17.141 1 98.81 144 GLY B O 1
ATOM 2577 N N . ILE B 1 145 ? -2.59 11.758 15.188 1 98.88 145 ILE B N 1
ATOM 2578 C CA . ILE B 1 145 ? -1.86 10.625 15.75 1 98.88 145 ILE B CA 1
ATOM 2579 C C . ILE B 1 145 ? -0.365 10.938 15.766 1 98.88 145 ILE B C 1
ATOM 2581 O O . ILE B 1 145 ? 0.173 11.492 14.812 1 98.88 145 ILE B O 1
ATOM 2585 N N . THR B 1 146 ? 0.25 10.594 16.844 1 98.94 146 THR B N 1
ATOM 2586 C CA . THR B 1 146 ? 1.703 10.562 16.953 1 98.94 146 THR B CA 1
ATOM 2587 C C . THR B 1 146 ? 2.207 9.125 17.047 1 98.94 146 THR B C 1
ATOM 2589 O O . THR B 1 146 ? 1.844 8.391 17.969 1 98.94 146 THR B O 1
ATOM 2592 N N . LEU B 1 147 ? 2.984 8.695 16.078 1 98.94 147 LEU B N 1
ATOM 2593 C CA . LEU B 1 147 ? 3.693 7.422 16.172 1 98.94 147 LEU B CA 1
ATOM 2594 C C . LEU B 1 147 ? 5.078 7.613 16.781 1 98.94 147 LEU B C 1
ATOM 2596 O O . LEU B 1 147 ? 5.938 8.266 16.188 1 98.94 147 LEU B O 1
ATOM 2600 N N . ALA B 1 148 ? 5.27 7.051 17.922 1 98.88 148 ALA B N 1
ATOM 2601 C CA . ALA B 1 148 ? 6.504 7.258 18.672 1 98.88 148 ALA B CA 1
ATOM 2602 C C . ALA B 1 148 ? 7.668 6.516 18.031 1 98.88 148 ALA B C 1
ATOM 2604 O O . ALA B 1 148 ? 7.461 5.594 17.234 1 98.88 148 ALA B O 1
ATOM 2605 N N . SER B 1 149 ? 8.898 6.875 18.469 1 98.75 149 SER B N 1
ATOM 2606 C CA . SER B 1 149 ? 10.133 6.379 17.859 1 98.75 149 SER B CA 1
ATOM 2607 C C . SER B 1 149 ? 10.148 4.855 17.812 1 98.75 149 SER B C 1
ATOM 2609 O O . SER B 1 149 ? 9.828 4.195 18.797 1 98.75 149 SER B O 1
ATOM 2611 N N . HIS B 1 150 ? 10.406 4.367 16.5 1 98.81 150 HIS B N 1
ATOM 2612 C CA . HIS B 1 150 ? 10.719 2.973 16.219 1 98.81 150 HIS B CA 1
ATOM 2613 C C . HIS B 1 150 ? 9.5 2.078 16.438 1 98.81 150 HIS B C 1
ATOM 2615 O O . HIS B 1 150 ? 9.633 0.853 16.5 1 98.81 150 HIS B O 1
ATOM 2621 N N . SER B 1 151 ? 8.32 2.637 16.594 1 98.88 151 SER B N 1
ATOM 2622 C CA . SER B 1 151 ? 7.105 1.82 16.609 1 98.88 151 SER B CA 1
ATOM 2623 C C . SER B 1 151 ? 6.77 1.297 15.219 1 98.88 151 SER B C 1
ATOM 2625 O O . SER B 1 151 ? 7.316 1.77 14.219 1 98.88 151 SER B O 1
ATOM 2627 N N . ILE B 1 152 ? 5.93 0.235 15.242 1 98.94 152 ILE B N 1
ATOM 2628 C CA . ILE B 1 152 ? 5.496 -0.385 14 1 98.94 152 ILE B CA 1
ATOM 2629 C C . ILE B 1 152 ? 3.971 -0.433 13.945 1 98.94 152 ILE B C 1
ATOM 2631 O O . ILE B 1 152 ? 3.322 -0.809 14.922 1 98.94 152 ILE B O 1
ATOM 2635 N N . VAL B 1 153 ? 3.412 0.035 12.875 1 98.94 153 VAL B N 1
ATOM 2636 C CA . VAL B 1 153 ? 2.02 -0.217 12.516 1 98.94 153 VAL B CA 1
ATOM 2637 C C . VAL B 1 153 ? 1.95 -1.255 11.398 1 98.94 153 VAL B C 1
ATOM 2639 O O . VAL B 1 153 ? 2.416 -1.007 10.289 1 98.94 153 VAL B O 1
ATOM 2642 N N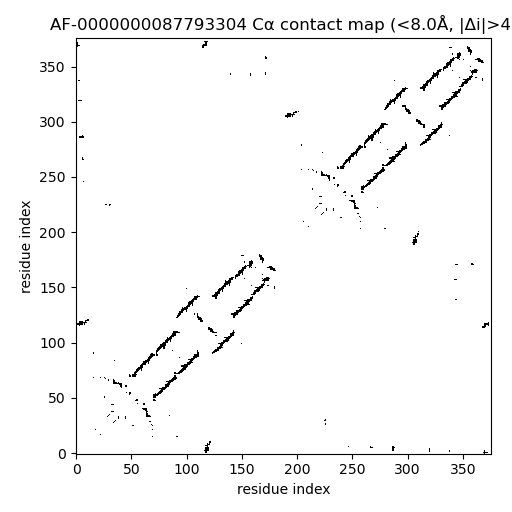 . ALA B 1 154 ? 1.369 -2.393 11.656 1 98.75 154 ALA B N 1
ATOM 2643 C CA . ALA B 1 154 ? 1.39 -3.533 10.742 1 98.75 154 ALA B CA 1
ATOM 2644 C C . ALA B 1 154 ? 0.582 -3.238 9.484 1 98.75 154 ALA B C 1
ATOM 2646 O O . ALA B 1 154 ? -0.237 -2.316 9.461 1 98.75 154 ALA B O 1
ATOM 2647 N N . ALA B 1 155 ? 0.863 -4.066 8.5 1 98.69 155 ALA B N 1
ATOM 2648 C CA . ALA B 1 155 ? 0.207 -3.908 7.207 1 98.69 155 ALA B CA 1
ATOM 2649 C C . ALA B 1 155 ? -1.312 -3.947 7.355 1 98.69 155 ALA B C 1
ATOM 2651 O O . ALA B 1 155 ? -1.848 -4.75 8.117 1 98.69 155 ALA B O 1
ATOM 2652 N N . GLY B 1 156 ? -2.004 -3.027 6.613 1 98.62 156 GLY B N 1
ATOM 2653 C CA . GLY B 1 156 ? -3.457 -3.006 6.539 1 98.62 156 GLY B CA 1
ATOM 2654 C C . GLY B 1 156 ? -4.113 -2.455 7.789 1 98.62 156 GLY B C 1
ATOM 2655 O O . GLY B 1 156 ? -5.336 -2.354 7.863 1 98.62 156 GLY B O 1
ATOM 2656 N N . SER B 1 157 ? -3.383 -2.027 8.766 1 98.81 157 SER B N 1
ATOM 2657 C CA . SER B 1 157 ? -3.934 -1.598 10.047 1 98.81 157 SER B CA 1
ATOM 2658 C C . SER B 1 157 ? -4.461 -0.169 9.969 1 98.81 157 SER B C 1
ATOM 2660 O O . SER B 1 157 ? -4.062 0.6 9.094 1 98.81 157 SER B O 1
ATOM 2662 N N . VAL B 1 158 ? -5.398 0.142 10.859 1 98.88 158 VAL B N 1
ATOM 2663 C CA . VAL B 1 158 ? -5.891 1.501 11.07 1 98.88 158 VAL B CA 1
ATOM 2664 C C . VAL B 1 158 ? -5.539 1.972 12.477 1 98.88 158 VAL B C 1
ATOM 2666 O O . VAL B 1 158 ? -6.059 1.442 13.461 1 98.88 158 VAL B O 1
ATOM 2669 N N . ILE B 1 159 ? -4.668 2.955 12.602 1 98.81 159 ILE B N 1
ATOM 2670 C CA . ILE B 1 159 ? -4.211 3.406 13.906 1 98.81 159 ILE B CA 1
ATOM 2671 C C . ILE B 1 159 ? -4.914 4.707 14.281 1 98.81 159 ILE B C 1
ATOM 2673 O O . ILE B 1 159 ? -4.875 5.68 13.523 1 98.81 159 ILE B O 1
ATOM 2677 N N . SER B 1 160 ? -5.582 4.684 15.406 1 98.12 160 SER B N 1
ATOM 2678 C CA . SER B 1 160 ? -6.414 5.805 15.844 1 98.12 160 SER B CA 1
ATOM 2679 C C . SER B 1 160 ? -5.988 6.309 17.219 1 98.12 160 SER B C 1
ATOM 2681 O O . SER B 1 160 ? -6.66 7.152 17.812 1 98.12 160 SER B O 1
ATOM 2683 N N . LYS B 1 161 ? -4.926 5.758 17.734 1 98.56 161 LYS B N 1
ATOM 2684 C CA . LYS B 1 161 ? -4.316 6.211 18.984 1 98.56 161 LYS B CA 1
ATOM 2685 C C . LYS B 1 161 ? -2.803 6.324 18.859 1 98.56 161 LYS B C 1
ATOM 2687 O O . LYS B 1 161 ? -2.193 5.629 18.031 1 98.56 161 LYS B O 1
ATOM 2692 N N . ASP B 1 162 ? -2.262 7.113 19.75 1 98.88 162 ASP B N 1
ATOM 2693 C CA . ASP B 1 162 ? -0.811 7.273 19.75 1 98.88 162 ASP B CA 1
ATOM 2694 C C . ASP B 1 162 ? -0.116 5.965 20.125 1 98.88 162 ASP B C 1
ATOM 2696 O O . ASP B 1 162 ? -0.683 5.137 20.844 1 98.88 162 ASP B O 1
ATOM 2700 N N . THR B 1 163 ? 1.106 5.809 19.656 1 98.88 163 THR B N 1
ATOM 2701 C CA . THR B 1 163 ? 1.877 4.613 19.984 1 98.88 163 THR B CA 1
ATOM 2702 C C . THR B 1 163 ? 2.922 4.914 21.047 1 98.88 163 THR B C 1
ATOM 2704 O O . THR B 1 163 ? 3.246 6.078 21.297 1 98.88 163 THR B O 1
ATOM 2707 N N . GLU B 1 164 ? 3.373 3.863 21.703 1 98.75 164 GLU B N 1
ATOM 2708 C CA . GLU B 1 164 ? 4.559 3.924 22.547 1 98.75 164 GLU B CA 1
ATOM 2709 C C . GLU B 1 164 ? 5.824 3.615 21.75 1 98.75 164 GLU B C 1
ATOM 2711 O O . GLU B 1 164 ? 5.766 2.926 20.734 1 98.75 164 GLU B O 1
ATOM 2716 N N . PRO B 1 165 ? 6.98 4.195 22.25 1 98.75 165 PRO B N 1
ATOM 2717 C CA . PRO B 1 165 ? 8.219 3.852 21.562 1 98.75 165 PRO B CA 1
ATOM 2718 C C . PRO B 1 165 ? 8.438 2.342 21.453 1 98.75 165 PRO B C 1
ATOM 2720 O O . PRO B 1 165 ? 8.141 1.604 22.391 1 98.75 165 PRO B O 1
ATOM 2723 N N . TYR B 1 166 ? 8.805 1.856 20.266 1 98.75 166 TYR B N 1
ATOM 2724 C CA . TYR B 1 166 ? 9.195 0.481 19.984 1 98.75 166 TYR B CA 1
ATOM 2725 C C . TYR B 1 166 ? 8 -0.46 20.109 1 98.75 166 TYR B C 1
ATOM 2727 O O . TYR B 1 166 ? 8.172 -1.681 20.156 1 98.75 166 TYR B O 1
ATOM 2735 N N . GLY B 1 167 ? 6.816 0.024 20.172 1 98.75 167 GLY B N 1
ATOM 2736 C CA . GLY B 1 167 ? 5.633 -0.821 20.188 1 98.75 167 GLY B CA 1
ATOM 2737 C C . GLY B 1 167 ? 5.219 -1.283 18.797 1 98.75 167 GLY B C 1
ATOM 2738 O O . GLY B 1 167 ? 5.355 -0.539 17.828 1 98.75 167 GLY B O 1
ATOM 2739 N N . ILE B 1 168 ? 4.727 -2.469 18.734 1 98.81 168 ILE B N 1
ATOM 2740 C CA . ILE B 1 168 ? 4.141 -3.004 17.516 1 98.81 168 ILE B CA 1
ATOM 2741 C C . ILE B 1 168 ? 2.619 -3.049 17.641 1 98.81 168 ILE B C 1
ATOM 2743 O O . ILE B 1 168 ? 2.09 -3.578 18.625 1 98.81 168 ILE B O 1
ATOM 2747 N N . TYR B 1 169 ? 1.94 -2.498 16.688 1 98.88 169 TYR B N 1
ATOM 2748 C CA . TYR B 1 169 ? 0.486 -2.393 16.688 1 98.88 169 TYR B CA 1
ATOM 2749 C C . TYR B 1 169 ? -0.096 -3.039 15.43 1 98.88 169 TYR B C 1
ATOM 2751 O O . TYR B 1 169 ? 0.475 -2.93 14.344 1 98.88 169 TYR B O 1
ATOM 2759 N N . ALA B 1 170 ? -1.248 -3.709 15.594 1 98.56 170 ALA B N 1
ATOM 2760 C CA . ALA B 1 170 ? -1.886 -4.355 14.453 1 98.56 170 ALA B CA 1
ATOM 2761 C C . ALA B 1 170 ? -3.402 -4.383 14.609 1 98.56 170 ALA B C 1
ATOM 2763 O O . ALA B 1 170 ? -3.914 -4.426 15.734 1 98.56 170 ALA B O 1
ATOM 2764 N N . GLY B 1 171 ? -4.098 -4.25 13.398 1 98.12 171 GLY B N 1
ATOM 2765 C CA . GLY B 1 171 ? -5.539 -4.449 13.414 1 98.12 171 GLY B CA 1
ATOM 2766 C C . GLY B 1 171 ? -6.316 -3.203 13.031 1 98.12 171 GLY B C 1
ATOM 2767 O O . GLY B 1 171 ? -5.727 -2.178 12.688 1 98.12 171 GLY B O 1
ATOM 2768 N N . ASN B 1 172 ? -7.691 -3.299 13.078 1 97.19 172 ASN B N 1
ATOM 2769 C CA . ASN B 1 172 ? -8.664 -2.24 12.836 1 97.19 172 ASN B CA 1
ATOM 2770 C C . ASN B 1 172 ? -9.805 -2.281 13.844 1 97.19 172 ASN B C 1
ATOM 2772 O O . ASN B 1 172 ? -10.773 -3.025 13.672 1 97.19 172 ASN B O 1
ATOM 2776 N N . PRO B 1 173 ? -9.672 -1.479 14.812 1 97.5 173 PRO B N 1
ATOM 2777 C CA . PRO B 1 173 ? -8.586 -0.542 15.109 1 97.5 173 PRO B CA 1
ATOM 2778 C C . PRO B 1 173 ? -7.301 -1.247 15.547 1 97.5 173 PRO B C 1
ATOM 2780 O O . PRO B 1 173 ? -7.352 -2.348 16.094 1 97.5 173 PRO B O 1
ATOM 2783 N N . ALA B 1 174 ? -6.191 -0.632 15.312 1 98.56 174 ALA B N 1
ATOM 2784 C CA . ALA B 1 174 ? -4.906 -1.199 15.703 1 98.56 174 ALA B CA 1
ATOM 2785 C C . ALA B 1 174 ? -4.73 -1.165 17.219 1 98.56 174 ALA B C 1
ATOM 2787 O O . ALA B 1 174 ? -5.02 -0.152 17.859 1 98.56 174 ALA B O 1
ATOM 2788 N N . ILE B 1 175 ? -4.258 -2.254 17.734 1 98.38 175 ILE B N 1
ATOM 2789 C CA . ILE B 1 175 ? -3.971 -2.354 19.156 1 98.38 175 ILE B CA 1
ATOM 2790 C C . ILE B 1 175 ? -2.541 -2.848 19.359 1 98.38 175 ILE B C 1
ATOM 2792 O O . ILE B 1 175 ? -1.932 -3.406 18.453 1 98.38 175 ILE B O 1
ATOM 2796 N N . TYR B 1 176 ? -2.072 -2.584 20.609 1 98.62 176 TYR B N 1
ATOM 2797 C CA . TYR B 1 176 ? -0.731 -3.033 20.969 1 98.62 176 TYR B CA 1
ATOM 2798 C C . TYR B 1 176 ? -0.626 -4.551 20.891 1 98.62 176 TYR B C 1
ATOM 2800 O O . TYR B 1 176 ? -1.505 -5.27 21.375 1 98.62 176 TYR B O 1
ATOM 2808 N N . VAL B 1 177 ? 0.439 -5.062 20.312 1 98.12 177 VAL B N 1
ATOM 2809 C CA . VAL B 1 177 ? 0.665 -6.496 20.172 1 98.12 177 VAL B CA 1
ATOM 2810 C C . VAL B 1 177 ? 1.861 -6.914 21.031 1 98.12 177 VAL B C 1
ATOM 2812 O O . VAL B 1 177 ? 1.74 -7.781 21.906 1 98.12 177 VAL B O 1
ATOM 2815 N N . LYS B 1 178 ? 3.064 -6.332 20.75 1 97.81 178 LYS B N 1
ATOM 2816 C CA . LYS B 1 178 ? 4.297 -6.652 21.469 1 97.81 178 LYS B CA 1
ATOM 2817 C C . LYS B 1 178 ? 5.332 -5.547 21.297 1 97.81 178 LYS B C 1
ATOM 2819 O O . LYS B 1 178 ? 5.086 -4.559 20.609 1 97.81 178 LYS B O 1
ATOM 2824 N N . GLN B 1 179 ? 6.531 -5.738 21.969 1 97.88 179 GLN B N 1
ATOM 2825 C CA . GLN B 1 179 ? 7.637 -4.785 21.875 1 97.88 179 GLN B CA 1
ATOM 2826 C C . GLN B 1 179 ? 8.594 -5.152 20.75 1 97.88 179 GLN B C 1
ATOM 2828 O O . GLN B 1 179 ? 8.906 -6.328 20.547 1 97.88 179 GLN B O 1
ATOM 2833 N N . ARG B 1 180 ? 8.953 -4.164 20.031 1 97.88 180 ARG B N 1
ATOM 2834 C CA . ARG B 1 180 ? 9.969 -4.363 19 1 97.88 180 ARG B CA 1
ATOM 2835 C C . ARG B 1 180 ? 11.359 -4.504 19.625 1 97.88 180 ARG B C 1
ATOM 2837 O O . ARG B 1 180 ? 11.742 -3.711 20.484 1 97.88 180 ARG B O 1
ATOM 2844 N N . HIS B 1 181 ? 12.117 -5.5 19.188 1 97.06 181 HIS B N 1
ATOM 2845 C CA . HIS B 1 181 ? 13.508 -5.68 19.609 1 97.06 181 HIS B CA 1
ATOM 2846 C C . HIS B 1 181 ? 14.453 -5.59 18.406 1 97.06 181 HIS B C 1
ATOM 2848 O O . HIS B 1 181 ? 14.383 -6.418 17.5 1 97.06 181 HIS B O 1
ATOM 2854 N N . ILE B 1 182 ? 15.297 -4.598 18.422 1 96.44 182 ILE B N 1
ATOM 2855 C CA . ILE B 1 182 ? 16.281 -4.387 17.359 1 96.44 182 ILE B CA 1
ATOM 2856 C C . ILE B 1 182 ? 17.656 -4.867 17.812 1 96.44 182 ILE B C 1
ATOM 2858 O O . ILE B 1 182 ? 18.125 -4.473 18.875 1 96.44 182 ILE B O 1
ATOM 2862 N N . LYS B 1 183 ? 18.25 -5.648 16.969 1 94.25 183 LYS B N 1
ATOM 2863 C CA . LYS B 1 183 ? 19.562 -6.207 17.281 1 94.25 183 LYS B CA 1
ATOM 2864 C C . LYS B 1 183 ? 20.656 -5.148 17.156 1 94.25 183 LYS B C 1
ATOM 2866 O O . LYS B 1 183 ? 20.453 -4.105 16.531 1 94.25 183 LYS B O 1
ATOM 2871 N N . SER B 1 184 ? 21.766 -5.391 17.828 1 89.38 184 SER B N 1
ATOM 2872 C CA . SER B 1 184 ? 22.906 -4.504 17.703 1 89.38 184 SER B CA 1
ATOM 2873 C C . SER B 1 184 ? 23.578 -4.641 16.344 1 89.38 184 SER B C 1
ATOM 2875 O O . SER B 1 184 ? 23.578 -5.73 15.758 1 89.38 184 SER B O 1
ATOM 2877 N N . ALA B 1 185 ? 23.906 -3.604 15.797 1 78.19 185 ALA B N 1
ATOM 2878 C CA . ALA B 1 185 ? 24.578 -3.648 14.508 1 78.19 185 ALA B CA 1
ATOM 2879 C C . ALA B 1 185 ? 25.891 -4.43 14.594 1 78.19 185 ALA B C 1
ATOM 2881 O O . ALA B 1 185 ? 26.688 -4.211 15.508 1 78.19 185 ALA B O 1
ATOM 2882 N N . GLY B 1 186 ? 25.859 -5.742 14.445 1 53.69 186 GLY B N 1
ATOM 2883 C CA . GLY B 1 186 ? 27.125 -6.449 14.57 1 53.69 186 GLY B CA 1
ATOM 2884 C C . GLY B 1 186 ? 28.312 -5.629 14.109 1 53.69 186 GLY B C 1
ATOM 2885 O O . GLY B 1 186 ? 28.266 -4.996 13.047 1 53.69 186 GLY B O 1
ATOM 2886 N N . ARG B 1 187 ? 29.078 -5.035 15.07 1 40.53 187 ARG B N 1
ATOM 2887 C CA . ARG B 1 187 ? 30.422 -4.523 14.789 1 40.53 187 ARG B CA 1
ATOM 2888 C C . ARG B 1 187 ? 31.156 -5.438 13.828 1 40.53 187 ARG B C 1
ATOM 2890 O O . ARG B 1 187 ? 31.25 -6.645 14.055 1 40.53 187 ARG B O 1
ATOM 2897 N N . ILE B 1 188 ? 30.953 -5.109 12.453 1 27.3 188 ILE B N 1
ATOM 2898 C CA . ILE B 1 188 ? 32.219 -5.605 11.914 1 27.3 188 ILE B CA 1
ATOM 2899 C C . ILE B 1 188 ? 33.375 -5.008 12.703 1 27.3 188 ILE B C 1
ATOM 2901 O O . ILE B 1 188 ? 33.375 -3.816 13.016 1 27.3 188 ILE B O 1
#

Secondary structure (DSSP, 8-state):
-----GGG---TT---SS-HHHHHHHHHHIIIIIS-TT---HHHHHHHHHHTT-EE-TT-EE-TT-EES-GGGEEE-TT-EE-TT-EEE-SS-EEE-TT-EE-TT-EEE---B-TTSTT--B----EEE-TT-EEPTT-EE-TT-EE-TT-EEPTT-EE-SPPPTTEEEEETTEEEEEE--PPP----/-----GGG---TT---SS-HHHHHHHHHHIIIIIS-TT---HHHHHHHHHHTT-EE-TT-EE-TT-EES-GGGEEE-TT-EE-TT-EEE-SS-EEE-TT-EE-TT-EEE---B-TT-TT--B----EEE-TT-EE-TT-EE-TT-EE-TT-EE-TT-EE-SPPPTTEEEEETTEEEEEE--PPP----

Organism: NCBI:txid1960156